Protein AF-A0A948QZQ7-F1 (afdb_monomer_lite)

Secondary structure (DSSP, 8-state):
-EEEEEEEETTEEEEEEEEEETTEEEEEE--------SSSPPPP--SSPPPPP-SS-----TT-------TT------TT---TTT--SSTTS-EEES-SS-SSSEEE-S--S------TTS----EEEEESSSSS-TTT--EEEEE-TTSSSTT-EEEE--SSTT--EEE-SSTTSPPSEEE-SS-EEES-SS--SSSEEE-SSPPP-SS-SS-TTS-S-PPPTT--------------

pLDDT: mean 73.42, std 18.38, range [36.09, 97.25]

Structure (mmCIF, N/CA/C/O backbone):
data_AF-A0A948QZQ7-F1
#
_entry.id   AF-A0A948QZQ7-F1
#
loop_
_atom_site.group_PDB
_atom_site.id
_atom_site.type_symbol
_atom_site.label_atom_id
_atom_site.label_alt_id
_atom_site.label_comp_id
_atom_site.label_asym_id
_atom_site.label_entity_id
_atom_site.label_seq_id
_atom_site.pdbx_PDB_ins_code
_atom_site.Cartn_x
_atom_site.Cartn_y
_atom_site.Cartn_z
_atom_site.occupancy
_atom_site.B_iso_or_equiv
_atom_site.auth_seq_id
_atom_site.auth_comp_id
_atom_site.auth_asym_id
_atom_site.auth_atom_id
_atom_site.pdbx_PDB_model_num
ATOM 1 N N . MET A 1 1 ? -49.403 -3.117 62.826 1.00 71.19 1 MET A N 1
ATOM 2 C CA . MET A 1 1 ? -48.005 -2.924 63.270 1.00 71.19 1 MET A CA 1
ATOM 3 C C . MET A 1 1 ? -48.022 -1.786 64.264 1.00 71.19 1 MET A C 1
ATOM 5 O O . MET A 1 1 ? -48.603 -0.763 63.935 1.00 71.19 1 MET A O 1
ATOM 9 N N . ASN A 1 2 ? -47.449 -1.971 65.451 1.00 79.31 2 ASN A N 1
ATOM 10 C CA . ASN A 1 2 ? -47.409 -0.937 66.486 1.00 79.31 2 ASN A CA 1
ATOM 11 C C . ASN A 1 2 ? -45.969 -0.459 66.662 1.00 79.31 2 ASN A C 1
ATOM 13 O O . ASN A 1 2 ? -45.055 -1.285 66.690 1.00 79.31 2 ASN A O 1
ATOM 17 N N . LEU A 1 3 ? -45.769 0.854 66.777 1.00 77.62 3 LEU A N 1
ATOM 18 C CA . LEU A 1 3 ? -44.489 1.422 67.192 1.00 77.62 3 LEU A CA 1
ATOM 19 C C . LEU A 1 3 ? -44.282 1.098 68.664 1.00 77.62 3 LEU A C 1
ATOM 21 O O . LEU A 1 3 ? -45.074 1.511 69.504 1.00 77.62 3 LEU A O 1
ATOM 25 N N . ILE A 1 4 ? -43.242 0.323 68.951 1.00 81.94 4 ILE A N 1
ATOM 26 C CA . ILE A 1 4 ? -42.942 -0.132 70.315 1.00 81.94 4 ILE A CA 1
ATOM 27 C C . ILE A 1 4 ? -41.688 0.522 70.891 1.00 81.94 4 ILE A C 1
ATOM 29 O O . ILE A 1 4 ? -41.382 0.345 72.064 1.00 81.94 4 ILE A O 1
ATOM 33 N N . GLY A 1 5 ? -40.963 1.278 70.073 1.00 79.06 5 GLY A N 1
ATOM 34 C CA . GLY A 1 5 ? -39.780 2.011 70.485 1.00 79.06 5 GLY A CA 1
ATOM 35 C C . GLY A 1 5 ? -38.968 2.456 69.282 1.00 79.06 5 GLY A C 1
ATOM 36 O O . GLY A 1 5 ? -39.364 2.264 68.130 1.00 79.06 5 GLY A O 1
ATOM 37 N N . SER A 1 6 ? -37.808 3.032 69.553 1.00 75.88 6 SER A N 1
ATOM 38 C CA . SER A 1 6 ? -36.802 3.326 68.546 1.00 75.88 6 SER A CA 1
ATOM 39 C C . SER A 1 6 ? -35.448 2.825 69.029 1.00 75.88 6 SER A C 1
ATOM 41 O O . SER A 1 6 ? -35.174 2.774 70.228 1.00 75.88 6 SER A O 1
ATOM 43 N N . ILE A 1 7 ? -34.598 2.424 68.090 1.00 70.00 7 ILE A N 1
ATOM 44 C CA . ILE A 1 7 ? -33.176 2.235 68.360 1.00 70.00 7 ILE A CA 1
ATOM 45 C C . ILE A 1 7 ? -32.419 3.399 67.749 1.00 70.00 7 ILE A C 1
ATOM 47 O O . ILE A 1 7 ? -32.615 3.757 66.584 1.00 70.00 7 ILE A O 1
ATOM 51 N N . LYS A 1 8 ? -31.557 4.016 68.551 1.00 66.50 8 LYS A N 1
ATOM 52 C CA . LYS A 1 8 ? -30.706 5.101 68.087 1.00 66.50 8 LYS A CA 1
ATOM 53 C C . LYS A 1 8 ? -29.456 4.501 67.456 1.00 66.50 8 LYS A C 1
ATOM 55 O O . LYS A 1 8 ? -28.650 3.885 68.146 1.00 66.50 8 LYS A O 1
ATOM 60 N N . ILE A 1 9 ? -29.307 4.671 66.146 1.00 63.59 9 ILE A N 1
ATOM 61 C CA . ILE A 1 9 ? -28.099 4.287 65.411 1.00 63.59 9 ILE A CA 1
ATOM 62 C C . ILE A 1 9 ? -27.489 5.574 64.856 1.00 63.59 9 ILE A C 1
ATOM 64 O O . ILE A 1 9 ? -28.081 6.263 64.020 1.00 63.59 9 ILE A O 1
ATOM 68 N N . TYR A 1 10 ? -26.313 5.937 65.372 1.00 67.19 10 TYR A N 1
ATOM 69 C CA . TYR A 1 10 ? -25.705 7.259 65.188 1.00 67.19 10 TYR A CA 1
ATOM 70 C C . TYR A 1 10 ? -26.669 8.397 65.580 1.00 67.19 10 TYR A C 1
ATOM 72 O O . TYR A 1 10 ? -27.169 8.446 66.702 1.00 67.19 10 TYR A O 1
ATOM 80 N N . LYS A 1 11 ? -26.928 9.340 64.666 1.00 63.22 11 LYS A N 1
ATOM 81 C CA . LYS A 1 11 ? -27.787 10.513 64.891 1.00 63.22 11 LYS A CA 1
ATOM 82 C C . LYS A 1 11 ? -29.253 10.276 64.513 1.00 63.22 11 LYS A C 1
ATOM 84 O O . LYS A 1 11 ? -30.019 11.235 64.499 1.00 63.22 11 LYS A O 1
ATOM 89 N N . ARG A 1 12 ? -29.651 9.047 64.162 1.00 58.56 12 ARG A N 1
ATOM 90 C CA . ARG A 1 12 ? -31.025 8.744 63.739 1.00 58.56 12 ARG A CA 1
ATOM 91 C C . ARG A 1 12 ? -31.697 7.765 64.681 1.00 58.56 12 ARG A C 1
ATOM 93 O O . ARG A 1 12 ? -31.103 6.774 65.097 1.00 58.56 12 ARG A O 1
ATOM 100 N N . GLU A 1 13 ? -32.958 8.048 64.967 1.00 73.75 13 GLU A N 1
ATOM 101 C CA . GLU A 1 13 ? -33.855 7.113 65.624 1.00 73.75 13 GLU A CA 1
ATOM 102 C C . GLU A 1 13 ? -34.551 6.273 64.562 1.00 73.75 13 GLU A C 1
ATOM 104 O O . GLU A 1 13 ? -35.237 6.797 63.683 1.00 73.75 13 GLU A O 1
ATOM 109 N N . ILE A 1 14 ? -34.323 4.965 64.616 1.00 76.12 14 ILE A N 1
ATOM 110 C CA . ILE A 1 14 ? -34.962 4.005 63.726 1.00 76.12 14 ILE A CA 1
ATOM 111 C C . ILE A 1 14 ? -36.164 3.434 64.474 1.00 76.12 14 ILE A C 1
ATOM 113 O O . ILE A 1 14 ? -35.967 2.793 65.511 1.00 76.12 14 ILE A O 1
ATOM 117 N N . PRO A 1 15 ? -37.397 3.652 63.985 1.00 73.81 15 PRO A N 1
ATOM 118 C CA . PRO A 1 15 ? -38.582 3.108 64.620 1.00 73.81 15 PRO A CA 1
ATOM 119 C C . PRO A 1 15 ? -38.565 1.581 64.546 1.00 73.81 15 PRO A C 1
ATOM 121 O O . PRO A 1 15 ? -38.338 0.987 63.487 1.00 73.81 15 PRO A O 1
ATOM 124 N N . ILE A 1 16 ? -38.828 0.958 65.689 1.00 76.50 16 ILE A N 1
ATOM 125 C CA . ILE A 1 16 ? -39.021 -0.478 65.827 1.00 76.50 16 ILE A CA 1
ATOM 126 C C . ILE A 1 16 ? -40.520 -0.730 65.850 1.00 76.50 16 ILE A C 1
ATOM 128 O O . ILE A 1 16 ? -41.239 -0.310 66.763 1.00 76.50 16 ILE A O 1
ATOM 132 N N . LEU A 1 17 ? -40.989 -1.439 64.833 1.00 79.00 17 LEU A N 1
ATOM 133 C CA . LEU A 1 17 ? -42.377 -1.843 64.720 1.00 79.00 17 LEU A CA 1
ATOM 134 C C . LEU A 1 17 ? -42.497 -3.305 65.143 1.00 79.00 17 LEU A C 1
ATOM 136 O O . LEU A 1 17 ? -41.768 -4.164 64.651 1.00 79.00 17 LEU A O 1
ATOM 140 N N . LEU A 1 18 ? -43.443 -3.588 66.033 1.00 76.25 18 LEU A N 1
ATOM 141 C CA . LEU A 1 18 ? -43.820 -4.947 66.400 1.00 76.25 18 LEU A CA 1
ATOM 142 C C . LEU A 1 18 ? -45.113 -5.318 65.690 1.00 76.25 18 LEU A C 1
ATOM 144 O O . LEU A 1 18 ? -46.080 -4.545 65.642 1.00 76.25 18 LEU A O 1
ATOM 148 N N . TYR A 1 19 ? -45.159 -6.530 65.163 1.00 82.62 19 TYR A N 1
ATOM 149 C CA . TYR A 1 19 ? -46.397 -7.106 64.671 1.00 82.62 19 TYR A CA 1
ATOM 150 C C . TYR A 1 19 ? -46.462 -8.599 64.956 1.00 82.62 19 TYR A C 1
ATOM 152 O O . TYR A 1 19 ? -45.456 -9.301 64.925 1.00 82.62 19 TYR A O 1
ATOM 160 N N . LYS A 1 20 ? -47.671 -9.067 65.261 1.00 78.00 20 LYS A N 1
ATOM 161 C CA . LYS A 1 20 ? -47.960 -10.457 65.592 1.00 78.00 20 LYS A CA 1
ATOM 162 C C . LYS A 1 20 ? -48.523 -11.167 64.369 1.00 78.00 20 LYS A C 1
ATOM 164 O O . LYS A 1 20 ? -49.524 -10.719 63.814 1.00 78.00 20 LYS A O 1
ATOM 169 N N . ARG A 1 21 ? -47.928 -12.301 63.999 1.00 75.25 21 ARG A N 1
ATOM 170 C CA . ARG A 1 21 ? -48.445 -13.191 62.955 1.00 75.25 21 ARG A CA 1
ATOM 171 C C . ARG A 1 21 ? -48.557 -14.604 63.518 1.00 75.25 21 ARG A C 1
ATOM 173 O O . ARG A 1 21 ? -47.554 -15.258 63.783 1.00 75.25 21 ARG A O 1
ATOM 180 N N . GLY A 1 22 ? -49.789 -15.0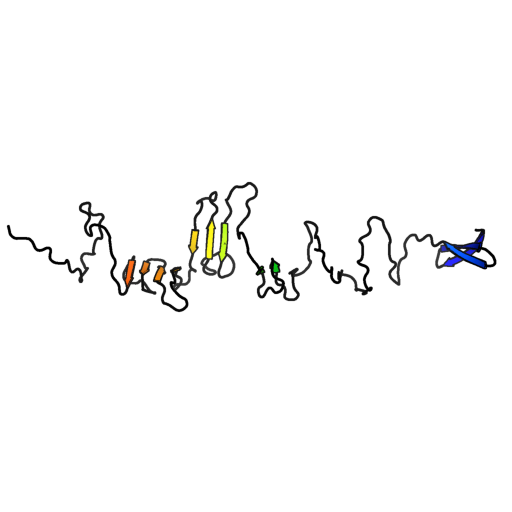69 63.717 1.00 78.31 22 GLY A N 1
ATOM 181 C CA . GLY A 1 22 ? -50.042 -16.324 64.428 1.00 78.31 22 GLY A CA 1
ATOM 182 C C . GLY A 1 22 ? -49.580 -16.240 65.887 1.00 78.31 22 GLY A C 1
ATOM 183 O O . GLY A 1 22 ? -49.894 -15.276 66.586 1.00 78.31 22 GLY A O 1
ATOM 184 N N . THR A 1 23 ? -48.829 -17.238 66.347 1.00 81.19 23 THR A N 1
ATOM 185 C CA . THR A 1 23 ? -48.242 -17.294 67.698 1.00 81.19 23 THR A CA 1
ATOM 186 C C . THR A 1 23 ? -46.908 -16.554 67.834 1.00 81.19 23 THR A C 1
ATOM 188 O O . THR A 1 23 ? -46.414 -16.421 68.951 1.00 81.19 23 THR A O 1
ATOM 191 N N . TRP A 1 24 ? -46.348 -16.021 66.743 1.00 61.75 24 TRP A N 1
ATOM 192 C CA . TRP A 1 24 ? -45.040 -15.361 66.735 1.00 61.75 24 TRP A CA 1
ATOM 193 C C . TRP A 1 24 ? -45.149 -13.834 66.691 1.00 61.75 24 TRP A C 1
ATOM 195 O O . TRP A 1 24 ? -46.042 -13.265 66.052 1.00 61.75 24 TRP A O 1
ATOM 205 N N . TYR A 1 25 ? -44.199 -13.169 67.349 1.00 75.06 25 TYR A N 1
ATOM 206 C CA . TYR A 1 25 ? -43.982 -11.727 67.256 1.00 75.06 25 TYR A CA 1
ATOM 207 C C . TYR A 1 25 ? -42.782 -11.442 66.355 1.00 75.06 25 TYR A C 1
ATOM 209 O O . TYR A 1 25 ? -41.728 -12.056 66.505 1.00 75.06 25 TYR A O 1
ATOM 217 N N . HIS A 1 26 ? -42.935 -10.494 65.434 1.00 70.50 26 HIS A N 1
ATOM 218 C CA . HIS A 1 26 ? -41.887 -10.061 64.516 1.00 70.50 26 HIS A CA 1
ATOM 219 C C . HIS A 1 26 ? -41.510 -8.605 64.785 1.00 70.50 26 HIS A C 1
ATOM 221 O O . HIS A 1 26 ? -42.379 -7.731 64.841 1.00 70.50 26 HIS A O 1
ATOM 227 N N . LEU A 1 27 ? -40.207 -8.359 64.910 1.00 65.62 27 LEU A N 1
ATOM 228 C CA . LEU A 1 27 ? -39.599 -7.033 64.980 1.00 65.62 27 LEU A CA 1
ATOM 229 C C . LEU A 1 27 ? -39.219 -6.584 63.566 1.00 65.62 27 LEU A C 1
ATOM 231 O O . LEU A 1 27 ? -38.511 -7.297 62.858 1.00 65.62 27 LEU A O 1
ATOM 235 N N . ILE A 1 28 ? -39.685 -5.408 63.155 1.00 67.62 28 ILE A N 1
ATOM 236 C CA . ILE A 1 28 ? -39.366 -4.803 61.860 1.00 67.62 28 ILE A CA 1
ATOM 237 C C . ILE A 1 28 ? -38.664 -3.469 62.110 1.00 67.62 28 ILE A C 1
ATOM 239 O O . ILE A 1 28 ? -39.209 -2.582 62.770 1.00 67.62 28 ILE A O 1
ATOM 243 N N . PHE A 1 29 ? -37.466 -3.326 61.546 1.00 65.44 29 PHE A N 1
ATOM 244 C CA . PHE A 1 29 ? -36.714 -2.074 61.520 1.00 65.44 29 PHE A CA 1
ATOM 245 C C . PHE A 1 29 ? -36.994 -1.363 60.198 1.00 65.44 29 PHE A C 1
ATOM 247 O O . PHE A 1 29 ? -36.679 -1.889 59.130 1.00 65.44 29 PHE A O 1
ATOM 254 N N . VAL A 1 30 ? -37.581 -0.166 60.248 1.00 61.03 30 VAL A N 1
ATOM 255 C CA . VAL A 1 30 ? -37.814 0.624 59.031 1.00 61.03 30 VAL A CA 1
ATOM 256 C C . VAL A 1 30 ? -36.595 1.497 58.772 1.00 61.03 30 VAL A C 1
ATOM 258 O O . VAL A 1 30 ? -36.450 2.592 59.314 1.00 61.03 30 VAL A O 1
ATOM 261 N N . LEU A 1 31 ? -35.693 0.997 57.934 1.00 57.78 31 LEU A N 1
ATOM 262 C CA . LEU A 1 31 ? -34.536 1.751 57.470 1.00 57.78 31 LEU A CA 1
ATOM 263 C C . LEU A 1 31 ? -34.974 2.749 56.389 1.00 57.78 31 LEU A C 1
ATOM 265 O O . LEU A 1 31 ? -34.918 2.455 55.199 1.00 57.78 31 LEU A O 1
ATOM 269 N N . VAL A 1 32 ? -35.383 3.958 56.786 1.00 52.03 32 VAL A N 1
ATOM 270 C CA . VAL A 1 32 ? -35.477 5.083 55.839 1.00 52.03 32 VAL A CA 1
ATOM 271 C C . VAL A 1 32 ? -34.064 5.626 55.616 1.00 52.03 32 VAL A C 1
ATOM 273 O O . VAL A 1 32 ? -33.599 6.540 56.306 1.00 52.03 32 VAL A O 1
ATOM 276 N N . GLN A 1 33 ? -33.324 5.025 54.684 1.00 50.69 33 GLN A N 1
ATOM 277 C CA . GLN A 1 33 ? -31.993 5.514 54.340 1.00 50.69 33 GLN A CA 1
ATOM 278 C C . GLN A 1 33 ? -32.098 6.770 53.468 1.00 50.69 33 GLN A C 1
ATOM 280 O O . GLN A 1 33 ? -32.536 6.727 52.323 1.00 50.69 33 GLN A O 1
ATOM 285 N N . LYS A 1 34 ? -31.619 7.898 54.001 1.00 43.06 34 LYS A N 1
ATOM 286 C CA . LYS A 1 34 ? -31.157 9.033 53.193 1.00 43.06 34 LYS A CA 1
ATOM 287 C C . LYS A 1 34 ? -29.653 9.136 53.433 1.00 43.06 34 LYS A C 1
ATOM 289 O O . LYS A 1 34 ? -29.287 9.604 54.507 1.00 43.06 34 LYS A O 1
ATOM 294 N N . LYS A 1 35 ? -28.872 8.657 52.453 1.00 38.75 35 LYS A N 1
ATOM 295 C CA . LYS A 1 35 ? -27.403 8.716 52.273 1.00 38.75 35 LYS A CA 1
ATOM 296 C C . LYS A 1 35 ? -26.548 8.210 53.458 1.00 38.75 35 LYS A C 1
ATOM 298 O O . LYS A 1 35 ? -26.561 8.804 54.529 1.00 38.75 35 LYS A O 1
ATOM 303 N N . TYR A 1 36 ? -25.770 7.145 53.239 1.00 39.69 36 TYR A N 1
ATOM 304 C CA . TYR A 1 36 ? -24.694 6.706 54.140 1.00 39.69 36 TYR A CA 1
ATOM 305 C C . TYR A 1 36 ? -23.321 7.073 53.551 1.00 39.69 36 TYR A C 1
ATOM 307 O O . TYR A 1 36 ? -23.025 6.742 52.408 1.00 39.69 36 TYR A O 1
ATOM 315 N N . GLU A 1 37 ? -22.501 7.718 54.374 1.00 43.56 37 GLU A N 1
ATOM 316 C CA . GLU A 1 37 ? -21.039 7.861 54.311 1.00 43.56 37 GLU A CA 1
ATOM 317 C C . GLU A 1 37 ? -20.551 7.264 55.654 1.00 43.56 37 GLU A C 1
ATOM 319 O O . GLU A 1 37 ? -21.193 7.521 56.672 1.00 43.56 37 GLU A O 1
ATOM 324 N N . THR A 1 38 ? -19.528 6.424 55.815 1.00 46.22 38 THR A N 1
ATOM 325 C CA . THR A 1 38 ? -18.583 5.721 54.930 1.00 46.22 38 THR A CA 1
ATOM 326 C C . THR A 1 38 ? -17.997 4.587 55.791 1.00 46.22 38 THR A C 1
ATOM 328 O O . THR A 1 38 ? -17.780 4.790 56.985 1.00 46.22 38 THR A O 1
ATOM 331 N N . GLY A 1 39 ? -17.724 3.407 55.225 1.00 44.03 39 GLY A N 1
ATOM 332 C CA . GLY A 1 39 ? -16.939 2.374 55.927 1.00 44.03 39 GLY A CA 1
ATOM 333 C C . GLY A 1 39 ? -17.031 0.952 55.364 1.00 44.03 39 GLY A C 1
ATOM 334 O O . GLY A 1 39 ? -16.088 0.179 55.493 1.00 44.03 39 GLY A O 1
ATOM 335 N N . SER A 1 40 ? -18.124 0.593 54.689 1.00 43.59 40 SER A N 1
ATOM 336 C CA . SER A 1 40 ? -18.258 -0.646 53.900 1.00 43.59 40 SER A CA 1
ATOM 337 C C . SER A 1 40 ? -19.346 -0.405 52.848 1.00 43.59 40 SER A C 1
ATOM 339 O O . SER A 1 40 ? -20.395 0.143 53.179 1.00 43.59 40 SER A O 1
ATOM 341 N N . THR A 1 41 ? -19.075 -0.688 51.574 1.00 37.75 41 THR A N 1
ATOM 342 C CA . THR A 1 41 ? -19.804 -0.118 50.425 1.00 37.75 41 THR A CA 1
ATOM 343 C C . THR A 1 41 ? -21.287 -0.553 50.338 1.00 37.75 41 THR A C 1
ATOM 345 O O . THR A 1 41 ? -21.572 -1.743 50.217 1.00 37.75 41 THR A O 1
ATOM 348 N N . PRO A 1 42 ? -22.257 0.386 50.369 1.00 41.09 42 PRO A N 1
ATOM 349 C CA . PRO A 1 42 ? -23.686 0.105 50.188 1.00 41.09 42 PRO A CA 1
ATOM 350 C C . PRO A 1 42 ? -24.063 -0.055 48.699 1.00 41.09 42 PRO A C 1
ATOM 352 O O . PRO A 1 42 ? -23.622 0.729 47.861 1.00 41.09 42 PRO A O 1
ATOM 355 N N . ASN A 1 43 ? -24.909 -1.040 48.363 1.00 39.06 43 ASN A N 1
ATOM 356 C CA . ASN A 1 43 ? -25.456 -1.221 47.007 1.00 39.06 43 ASN A CA 1
ATOM 357 C C . ASN A 1 43 ? -26.758 -0.423 46.815 1.00 39.06 43 ASN A C 1
ATOM 359 O O . ASN A 1 43 ? -27.673 -0.502 47.634 1.00 39.06 43 ASN A O 1
ATOM 363 N N . PHE A 1 44 ? -26.837 0.319 45.708 1.00 40.44 44 PHE A N 1
ATOM 364 C CA . PHE A 1 44 ? -27.939 1.207 45.331 1.00 40.44 44 PHE A CA 1
ATOM 365 C C . PHE A 1 44 ? -28.843 0.554 44.273 1.00 40.44 44 PHE A C 1
ATOM 367 O O . PHE A 1 44 ? -28.341 0.050 43.273 1.00 40.44 44 PHE A O 1
ATOM 374 N N . TYR A 1 45 ? -30.167 0.621 44.453 1.00 36.09 45 TYR A N 1
ATOM 375 C CA . TYR A 1 45 ? -31.154 0.378 43.393 1.00 36.09 45 TYR A CA 1
ATOM 376 C C . TYR A 1 45 ? -31.791 1.721 43.011 1.00 36.09 45 TYR A C 1
ATOM 378 O O . TYR A 1 45 ? -32.374 2.404 43.851 1.00 36.09 45 TYR A O 1
ATOM 386 N N . ASN A 1 46 ? -31.633 2.119 41.754 1.00 40.06 46 ASN A N 1
ATOM 387 C CA . ASN A 1 46 ? -32.108 3.371 41.162 1.00 40.06 46 ASN A CA 1
ATOM 388 C C . ASN A 1 46 ? -32.651 2.995 39.785 1.00 40.06 46 ASN A C 1
ATOM 390 O O . ASN A 1 46 ? -31.879 2.389 39.075 1.00 40.06 46 ASN A O 1
ATOM 394 N N . PRO A 1 47 ? -33.881 3.318 39.358 1.00 40.88 47 PRO A N 1
ATOM 395 C CA . PRO A 1 47 ? -34.399 2.923 38.039 1.00 40.88 47 PRO A CA 1
ATOM 396 C C . PRO A 1 47 ? -33.586 3.437 36.827 1.00 40.88 47 PRO A C 1
ATOM 398 O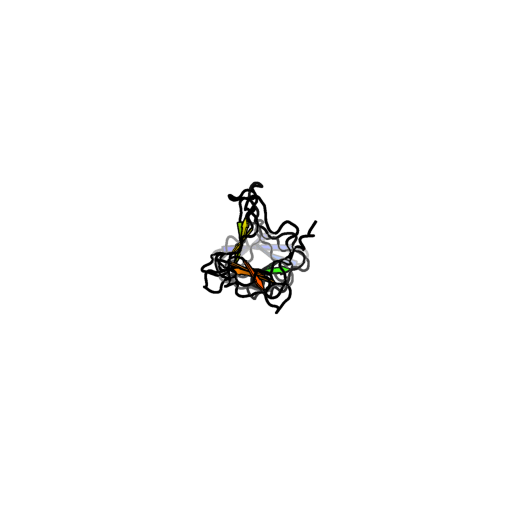 O . PRO A 1 47 ? -33.796 2.951 35.724 1.00 40.88 47 PRO A O 1
ATOM 401 N N . ASN A 1 48 ? -32.593 4.315 37.024 1.00 44.47 48 ASN A N 1
ATOM 402 C CA . ASN A 1 48 ? -31.462 4.516 36.101 1.00 44.47 48 ASN A CA 1
ATOM 403 C C . ASN A 1 48 ? -30.330 3.479 36.323 1.00 44.47 48 ASN A C 1
ATOM 405 O O . ASN A 1 48 ? -29.146 3.823 36.307 1.00 44.47 48 ASN A O 1
ATOM 409 N N . LEU A 1 49 ? -30.678 2.225 36.635 1.00 43.38 49 LEU A N 1
ATOM 410 C CA . LEU A 1 49 ? -29.734 1.242 37.171 1.00 43.38 49 LEU A CA 1
ATOM 411 C C . LEU A 1 49 ? -28.880 0.671 36.051 1.00 43.38 49 LEU A C 1
ATOM 413 O O . LEU A 1 49 ? -29.395 0.022 35.144 1.00 43.38 49 LEU A O 1
ATOM 417 N N . GLN A 1 50 ? -27.564 0.803 36.173 1.00 41.03 50 GLN A N 1
ATOM 418 C CA . GLN A 1 50 ? -26.632 -0.042 35.437 1.00 41.03 50 GLN A CA 1
ATOM 419 C C . GLN A 1 50 ? -26.696 -1.466 36.008 1.00 41.03 50 GLN A C 1
ATOM 421 O O . GLN A 1 50 ? -26.457 -1.682 37.198 1.00 41.03 50 GLN A O 1
ATOM 426 N N . ILE A 1 51 ? -27.050 -2.439 35.167 1.00 48.97 51 ILE A N 1
ATOM 427 C CA . ILE A 1 51 ? -27.184 -3.843 35.565 1.00 48.97 51 ILE A CA 1
ATOM 428 C C . ILE A 1 51 ? -25.822 -4.544 35.546 1.00 48.97 51 ILE A C 1
ATOM 430 O O . ILE A 1 51 ? -25.118 -4.567 34.538 1.00 48.97 51 ILE A O 1
ATOM 434 N N . ARG A 1 52 ? -25.514 -5.179 36.682 1.00 39.16 52 ARG A N 1
ATOM 435 C CA . ARG A 1 52 ? -24.524 -6.249 36.853 1.00 39.16 52 ARG A CA 1
ATOM 436 C C . ARG A 1 52 ? -25.080 -7.580 36.348 1.00 39.16 52 ARG A C 1
ATOM 438 O O . ARG A 1 52 ? -26.197 -7.954 36.695 1.00 39.16 52 ARG A O 1
ATOM 445 N N . VAL A 1 53 ? -24.245 -8.328 35.633 1.00 49.81 53 VAL A N 1
ATOM 446 C CA . VAL A 1 53 ? -24.464 -9.738 35.282 1.00 49.81 53 VAL A CA 1
ATOM 447 C C . VAL A 1 53 ? -24.377 -10.598 36.551 1.00 49.81 53 VAL A C 1
ATOM 449 O O . VAL A 1 53 ? -23.397 -10.513 37.292 1.00 49.81 53 VAL A O 1
ATOM 452 N N . GLN A 1 54 ? -25.403 -11.413 36.816 1.00 38.53 54 GLN A N 1
ATOM 453 C CA . GLN A 1 54 ? -25.406 -12.412 37.887 1.00 38.53 54 GLN A CA 1
ATOM 454 C C . GLN A 1 54 ? -25.087 -13.802 37.326 1.00 38.53 54 GLN A C 1
ATOM 456 O O . GLN A 1 54 ? -25.892 -14.411 36.629 1.00 38.53 54 GLN A O 1
ATOM 461 N N . GLY A 1 55 ? -23.902 -14.281 37.698 1.00 40.19 55 GLY A N 1
ATOM 462 C CA . GLY A 1 55 ? -23.391 -15.640 37.555 1.00 40.19 55 GLY A CA 1
ATOM 463 C C . GLY A 1 55 ? -22.053 -15.701 38.292 1.00 40.19 55 GLY A C 1
ATOM 464 O O . GLY A 1 55 ? -21.021 -15.399 37.708 1.00 40.19 55 GLY A O 1
ATOM 465 N N . THR A 1 56 ? -22.102 -15.996 39.599 1.00 37.84 56 THR A N 1
ATOM 466 C CA . THR A 1 56 ? -20.999 -15.959 40.595 1.00 37.84 56 THR A CA 1
ATOM 467 C C . THR A 1 56 ? -20.265 -14.613 40.749 1.00 37.84 56 THR A C 1
ATOM 469 O O . THR A 1 56 ? -19.473 -14.187 39.917 1.00 37.84 56 THR A O 1
ATOM 472 N N . ASN A 1 57 ? -20.528 -13.938 41.875 1.00 39.97 57 ASN A N 1
ATOM 473 C CA . ASN A 1 57 ? -19.914 -12.663 42.257 1.00 39.97 57 ASN A CA 1
ATOM 474 C C . ASN A 1 57 ? -18.383 -12.767 42.340 1.00 39.97 57 ASN A C 1
ATOM 476 O O . ASN A 1 57 ? -17.867 -13.491 43.188 1.00 39.97 57 ASN A O 1
ATOM 480 N N . THR A 1 58 ? -17.675 -11.951 41.560 1.00 43.91 58 THR A N 1
ATOM 481 C CA . THR A 1 58 ? -16.268 -11.621 41.821 1.00 43.91 58 THR A CA 1
ATOM 482 C C . THR A 1 58 ? -16.197 -10.139 42.182 1.00 43.91 58 THR A C 1
ATOM 484 O O . THR A 1 58 ? -16.676 -9.288 41.433 1.00 43.91 58 THR A O 1
ATOM 487 N N . TYR A 1 59 ? -15.674 -9.825 43.368 1.00 41.22 59 TYR A N 1
ATOM 488 C CA . TYR A 1 59 ? -15.389 -8.451 43.784 1.00 41.22 59 TYR A CA 1
ATOM 489 C C . TYR A 1 59 ? -14.259 -7.888 42.923 1.00 41.22 59 TYR A C 1
ATOM 491 O O . TYR A 1 59 ? -13.232 -8.545 42.772 1.00 41.22 59 TYR A O 1
ATOM 499 N N . LEU A 1 60 ? -14.422 -6.669 42.409 1.00 42.19 60 LEU A N 1
ATOM 500 C CA . LEU A 1 60 ? -13.348 -5.954 41.725 1.00 42.19 60 LEU A CA 1
ATOM 501 C C . LEU A 1 60 ? -13.103 -4.615 42.427 1.00 42.19 60 LEU A C 1
ATOM 503 O O . LEU A 1 60 ? -14.079 -3.932 42.764 1.00 42.19 60 LEU A O 1
ATOM 507 N N . PRO A 1 61 ? -11.835 -4.254 42.686 1.00 41.03 61 PRO A N 1
ATOM 508 C CA . PRO A 1 61 ? -11.464 -2.921 43.146 1.00 41.03 61 PRO A CA 1
ATOM 509 C C . PRO A 1 61 ? -11.863 -1.858 42.109 1.00 41.03 61 PRO A C 1
ATOM 511 O O . PRO A 1 61 ? -12.171 -2.181 40.960 1.00 41.03 61 PRO A O 1
ATOM 514 N N . ALA A 1 62 ? -11.916 -0.598 42.552 1.00 44.16 62 ALA A N 1
ATOM 515 C CA . ALA A 1 62 ? -12.315 0.540 41.728 1.00 44.16 62 ALA A CA 1
ATOM 516 C C . ALA A 1 62 ? -11.588 0.525 40.369 1.00 44.16 62 ALA A C 1
ATOM 518 O O . ALA A 1 62 ? -10.388 0.270 40.317 1.00 44.16 62 ALA A O 1
ATOM 519 N N . ASP A 1 63 ? -12.354 0.780 39.306 1.00 52.31 63 ASP A N 1
ATOM 520 C CA . ASP A 1 63 ? -11.923 1.016 37.916 1.00 52.31 63 ASP A CA 1
ATOM 521 C C . ASP A 1 63 ? -11.904 -0.170 36.937 1.00 52.31 63 ASP A C 1
ATOM 523 O O . ASP A 1 63 ? -11.605 0.027 35.761 1.00 52.31 63 ASP A O 1
ATOM 527 N N . VAL A 1 64 ? -12.333 -1.376 37.332 1.00 45.34 64 VAL A N 1
ATOM 528 C CA . VAL A 1 64 ? -12.508 -2.490 36.377 1.00 45.34 64 VAL A CA 1
ATOM 529 C C . VAL A 1 64 ? -13.932 -3.038 36.429 1.00 45.34 64 VAL A C 1
ATOM 531 O O . VAL A 1 64 ? -14.356 -3.636 37.416 1.00 45.34 64 VAL A O 1
ATOM 534 N N . ILE A 1 65 ? -14.684 -2.874 35.337 1.00 59.25 65 ILE A N 1
ATOM 535 C CA . ILE A 1 65 ? -15.896 -3.660 35.079 1.00 59.25 65 ILE A CA 1
ATOM 536 C C . ILE A 1 65 ? -15.447 -4.929 34.344 1.00 59.25 65 ILE A C 1
ATOM 538 O O . ILE A 1 65 ? -15.387 -4.951 33.117 1.00 59.25 65 ILE A O 1
ATOM 542 N N . THR A 1 66 ? -15.109 -5.998 35.074 1.00 48.34 66 THR A N 1
ATOM 543 C CA . THR A 1 66 ? -14.895 -7.309 34.441 1.00 48.34 66 THR A CA 1
ATOM 544 C C . THR A 1 66 ? -16.259 -7.902 34.146 1.00 48.34 66 THR A C 1
ATOM 546 O O . THR A 1 66 ? -16.937 -8.414 35.039 1.00 48.34 66 THR A O 1
ATOM 549 N N . VAL A 1 67 ? -16.681 -7.828 32.888 1.00 57.47 67 VAL A N 1
ATOM 550 C CA . VAL A 1 67 ? -17.841 -8.590 32.440 1.00 57.47 67 VAL A CA 1
ATOM 551 C C . VAL A 1 67 ? -17.361 -9.987 32.074 1.00 57.47 67 VAL A C 1
ATOM 553 O O . VAL A 1 67 ? -16.864 -10.226 30.976 1.00 57.47 67 VAL A O 1
ATOM 556 N N . ALA A 1 68 ? -17.426 -10.898 33.043 1.00 48.12 68 ALA A N 1
ATOM 557 C CA . ALA A 1 68 ? -17.093 -12.295 32.824 1.00 48.12 68 ALA A CA 1
ATOM 558 C C . ALA A 1 68 ? -18.067 -12.889 31.794 1.00 48.12 68 ALA A C 1
ATOM 560 O O . ALA A 1 68 ? -19.247 -13.060 32.081 1.00 48.12 68 ALA A O 1
ATOM 561 N N . THR A 1 69 ? -17.547 -13.171 30.595 1.00 48.03 69 THR A N 1
ATOM 562 C CA . THR A 1 69 ? -18.096 -14.096 29.588 1.00 48.03 69 THR A CA 1
ATOM 563 C C . THR A 1 69 ? -19.593 -13.965 29.301 1.00 48.03 69 THR A C 1
ATOM 565 O O . THR A 1 69 ? -20.424 -14.600 29.949 1.00 48.03 69 THR A O 1
ATOM 568 N N . PHE A 1 70 ? -19.944 -13.260 28.226 1.00 48.69 70 PHE A N 1
ATOM 569 C CA . PHE A 1 70 ? -21.230 -13.494 27.575 1.00 48.69 70 PHE A CA 1
ATOM 570 C C . PHE A 1 70 ? -21.105 -14.754 26.723 1.00 48.69 70 PHE A C 1
ATOM 572 O O . PHE A 1 70 ? -20.602 -14.718 25.600 1.00 48.69 70 PHE A O 1
ATOM 579 N N . ALA A 1 71 ? -21.522 -15.895 27.264 1.00 44.47 71 ALA A N 1
ATOM 580 C CA . ALA A 1 71 ? -21.756 -17.066 26.437 1.00 44.47 71 ALA A CA 1
ATOM 581 C C . ALA A 1 71 ? -22.897 -16.733 25.457 1.00 44.47 71 ALA A C 1
ATOM 583 O O . ALA A 1 71 ? -24.064 -16.725 25.834 1.00 44.47 71 ALA A O 1
ATOM 584 N N . GLY A 1 72 ? -22.548 -16.412 24.209 1.00 48.28 72 GLY A N 1
ATOM 585 C CA . GLY A 1 72 ? -23.503 -16.330 23.102 1.00 48.28 72 GLY A CA 1
ATOM 586 C C . GLY A 1 72 ? -24.187 -14.981 22.842 1.00 48.28 72 GLY A C 1
ATOM 587 O O . GLY A 1 72 ? -25.137 -14.964 22.065 1.00 48.28 72 GLY A O 1
ATOM 588 N N . SER A 1 73 ? -23.732 -13.857 23.406 1.00 50.94 73 SER A N 1
ATOM 589 C CA . SER A 1 73 ? -24.255 -12.529 23.032 1.00 50.94 73 SER A CA 1
ATOM 590 C C . SER A 1 73 ? -23.162 -11.473 22.862 1.00 50.94 73 SER A C 1
ATOM 592 O O . SER A 1 73 ? -22.239 -11.350 23.665 1.00 50.94 73 SER A O 1
ATOM 594 N N . SER A 1 74 ? -23.259 -10.719 21.764 1.00 57.34 74 SER A N 1
ATOM 595 C CA . SER A 1 74 ? -22.368 -9.609 21.423 1.00 57.34 74 SER A CA 1
ATOM 596 C C . SER A 1 74 ? -22.513 -8.474 22.438 1.00 57.34 74 SER A C 1
ATOM 598 O O . SER A 1 74 ? -23.628 -8.089 22.791 1.00 57.34 74 SER A O 1
ATOM 600 N N . ILE A 1 75 ? -21.398 -7.889 22.873 1.00 64.25 75 ILE A N 1
ATOM 601 C CA . ILE A 1 75 ? -21.418 -6.644 23.647 1.00 64.25 75 ILE A CA 1
ATOM 602 C C . ILE A 1 75 ? -21.684 -5.493 22.674 1.00 64.25 75 ILE A C 1
ATOM 604 O O . ILE A 1 75 ? -20.884 -5.250 21.773 1.00 64.25 75 ILE A O 1
ATOM 608 N N . SER A 1 76 ? -22.806 -4.788 22.844 1.00 61.84 76 SER A N 1
ATOM 609 C CA . SER A 1 76 ? -23.108 -3.574 22.082 1.00 61.84 76 SER A CA 1
ATOM 610 C C . SER A 1 76 ? -22.528 -2.360 22.802 1.00 61.84 76 SER A C 1
ATOM 612 O O . SER A 1 76 ? -22.978 -2.000 23.889 1.00 61.84 76 SER A O 1
ATOM 614 N N . PHE A 1 77 ? -21.541 -1.715 22.191 1.00 69.06 77 PHE A N 1
ATOM 615 C CA . PHE A 1 77 ? -20.973 -0.458 22.669 1.00 69.06 77 PHE A CA 1
ATOM 616 C C . PHE A 1 77 ? -21.738 0.723 22.051 1.00 69.06 77 PHE A C 1
ATOM 618 O O . PHE A 1 77 ? -22.067 0.701 20.867 1.00 69.06 77 PHE A O 1
ATOM 625 N N . VAL A 1 78 ? -22.052 1.753 22.844 1.00 60.06 78 VAL A N 1
ATOM 626 C CA . VAL A 1 78 ? -22.631 3.007 22.319 1.00 60.06 78 VAL A CA 1
ATOM 627 C C . VAL A 1 78 ? -21.609 3.739 21.424 1.00 60.06 78 VAL A C 1
ATOM 629 O O . VAL A 1 78 ? -20.413 3.500 21.586 1.00 60.06 78 VAL A O 1
ATOM 632 N N . PRO A 1 79 ? -22.011 4.652 20.514 1.00 47.16 79 PRO A N 1
ATOM 633 C CA . PRO A 1 79 ? -21.129 5.262 19.497 1.00 47.16 79 PRO A CA 1
ATOM 634 C C . PRO A 1 79 ? -19.959 6.135 20.005 1.00 47.16 79 PRO A C 1
ATOM 636 O O . PRO A 1 79 ? -19.382 6.908 19.247 1.00 47.16 79 PRO A O 1
ATOM 639 N N . SER A 1 80 ? -19.607 6.082 21.289 1.00 54.72 80 SER A N 1
ATOM 640 C CA . SER A 1 80 ? -18.562 6.911 21.905 1.00 54.72 80 SER A CA 1
ATOM 641 C C . SER A 1 80 ? -17.891 6.213 23.089 1.00 54.72 80 SER A C 1
ATOM 643 O O . SER A 1 80 ? -17.580 6.841 24.100 1.00 54.72 80 SER A O 1
ATOM 645 N N . VAL A 1 81 ? -17.689 4.896 23.001 1.00 58.31 81 VAL A N 1
ATOM 646 C CA . VAL A 1 81 ? -16.918 4.184 24.025 1.00 58.31 81 VAL A CA 1
ATOM 647 C C . VAL A 1 81 ? -15.442 4.551 23.897 1.00 58.31 81 VAL A C 1
ATOM 649 O O . VAL A 1 81 ? -14.745 4.127 22.980 1.00 58.31 81 VAL A O 1
ATOM 652 N N . TYR A 1 82 ? -14.985 5.367 24.842 1.00 51.41 82 TYR A N 1
ATOM 653 C CA . TYR A 1 82 ? -13.582 5.671 25.067 1.00 51.41 82 TYR A CA 1
ATOM 654 C C . TYR A 1 82 ? -12.978 4.567 25.940 1.00 51.41 82 TYR A C 1
ATOM 656 O O . TYR A 1 82 ? -13.382 4.400 27.090 1.00 51.41 82 TYR A O 1
ATOM 664 N N . PHE A 1 83 ? -12.030 3.804 25.397 1.00 61.62 83 PHE A N 1
ATOM 665 C CA . PHE A 1 83 ? -11.241 2.838 26.161 1.00 61.62 83 PHE A CA 1
ATOM 666 C C . PHE A 1 83 ? -9.957 3.534 26.643 1.00 61.62 83 PHE A C 1
ATOM 668 O O . PHE A 1 83 ? -9.028 3.667 25.846 1.00 61.62 83 PHE A O 1
ATOM 675 N N . PRO A 1 84 ? -9.878 4.031 27.896 1.00 42.38 84 PRO A N 1
ATOM 676 C CA . PRO A 1 84 ? -8.667 4.688 28.382 1.00 42.38 84 PRO A CA 1
ATOM 677 C C . PRO A 1 84 ? -7.489 3.697 28.391 1.00 42.38 84 PRO A C 1
ATOM 679 O O . PRO A 1 84 ? -7.578 2.626 28.987 1.00 42.38 84 PRO A O 1
ATOM 682 N N . GLY A 1 85 ? -6.390 4.056 27.718 1.00 50.66 85 GLY A N 1
ATOM 683 C CA . GLY A 1 85 ? -5.220 3.193 27.495 1.00 50.66 85 GLY A CA 1
ATOM 684 C C . GLY A 1 85 ? -5.102 2.699 26.046 1.00 50.66 85 GLY A C 1
ATOM 685 O O . GLY A 1 85 ? -5.800 3.180 25.159 1.00 50.66 85 GLY A O 1
ATOM 686 N N . SER A 1 86 ? -4.205 1.742 25.781 1.00 50.03 86 SER A N 1
ATOM 687 C CA . SER A 1 86 ? -4.020 1.096 24.467 1.00 50.03 86 SER A CA 1
ATOM 688 C C . SER A 1 86 ? -5.163 0.121 24.152 1.00 50.03 86 SER A C 1
ATOM 690 O O . SER A 1 86 ? -4.915 -1.060 23.922 1.00 50.03 86 SER A O 1
ATOM 692 N N . GLY A 1 87 ? -6.413 0.593 24.232 1.00 51.78 87 GLY A N 1
ATOM 693 C CA . GLY A 1 87 ? -7.643 -0.180 24.078 1.00 51.78 87 GLY A CA 1
ATOM 694 C C . GLY A 1 87 ? -7.676 -0.921 22.752 1.00 51.78 87 GLY A C 1
ATOM 695 O O . GLY A 1 87 ? -8.057 -0.379 21.718 1.00 51.78 87 GLY A O 1
ATOM 696 N N . ILE A 1 88 ? -7.222 -2.164 22.806 1.00 57.94 88 ILE A N 1
ATOM 697 C CA . ILE A 1 88 ? -7.020 -3.028 21.669 1.00 57.94 88 ILE A CA 1
ATOM 698 C C . ILE A 1 88 ? -7.490 -4.441 22.072 1.00 57.94 88 ILE A C 1
ATOM 700 O O . ILE A 1 88 ? -7.406 -4.840 23.230 1.00 57.94 88 ILE A O 1
ATOM 704 N N . TRP A 1 89 ? -8.054 -5.173 21.113 1.00 66.69 89 TRP A N 1
ATOM 705 C CA . TRP A 1 89 ? -9.026 -6.259 21.272 1.00 66.69 89 TRP A CA 1
ATOM 706 C C . TRP A 1 89 ? -8.483 -7.544 21.925 1.00 66.69 89 TRP A C 1
ATOM 708 O O . TRP A 1 89 ? -9.249 -8.485 22.136 1.00 66.69 89 TRP A O 1
ATOM 718 N N . ASN A 1 90 ? -7.194 -7.600 22.280 1.00 63.25 90 ASN A N 1
ATOM 719 C CA . ASN A 1 90 ? -6.601 -8.695 23.046 1.00 63.25 90 ASN A CA 1
ATOM 720 C C . ASN A 1 90 ? -5.550 -8.209 24.066 1.00 63.25 90 ASN A C 1
ATOM 722 O O . ASN A 1 90 ? -5.142 -7.050 24.076 1.00 63.25 90 ASN A O 1
ATOM 726 N N . THR A 1 91 ? -5.065 -9.127 24.907 1.00 69.56 91 THR A N 1
ATOM 727 C CA . THR A 1 91 ? -4.041 -8.855 25.936 1.00 69.56 91 THR A CA 1
ATOM 728 C C . THR A 1 91 ? -2.685 -8.415 25.376 1.00 69.56 91 THR A C 1
ATOM 730 O O . THR A 1 91 ? -1.890 -7.843 26.115 1.00 69.56 91 THR A O 1
ATOM 733 N N . ALA A 1 92 ? -2.415 -8.669 24.093 1.00 76.94 92 ALA A N 1
ATOM 734 C CA . ALA A 1 92 ? -1.189 -8.265 23.408 1.00 76.94 92 ALA A CA 1
ATOM 735 C C . ALA A 1 92 ? -1.286 -6.870 22.772 1.00 76.94 92 ALA A C 1
ATOM 737 O O . ALA A 1 92 ? -0.299 -6.377 22.233 1.00 76.94 92 ALA A O 1
ATOM 738 N N . GLY A 1 93 ? -2.458 -6.236 22.813 1.00 80.38 93 GLY A N 1
ATOM 739 C CA . GLY A 1 93 ? -2.655 -4.957 22.160 1.00 80.38 93 GLY A CA 1
ATOM 740 C C . GLY A 1 93 ? -2.811 -5.065 20.637 1.00 80.38 93 GLY A C 1
ATOM 741 O O . GLY A 1 93 ? -2.382 -4.162 19.930 1.00 80.38 93 GLY A O 1
ATOM 742 N N . ASN A 1 94 ? -3.429 -6.135 20.116 1.00 85.38 94 ASN A N 1
ATOM 743 C CA . ASN A 1 94 ? -3.767 -6.299 18.689 1.00 85.38 94 ASN A CA 1
ATOM 744 C C . ASN A 1 94 ? -5.286 -6.254 18.379 1.00 85.38 94 ASN A C 1
ATOM 746 O O . ASN A 1 94 ? -6.100 -6.848 19.090 1.00 85.38 94 ASN A O 1
ATOM 750 N N . VAL A 1 95 ? -5.680 -5.546 17.316 1.00 87.06 95 VAL A N 1
ATOM 751 C CA . VAL A 1 95 ? -7.058 -5.439 16.807 1.00 87.06 95 VAL A CA 1
ATOM 752 C C . VAL A 1 95 ? -7.307 -6.582 15.824 1.00 87.06 95 VAL A C 1
ATOM 754 O O . VAL A 1 95 ? -6.681 -6.639 14.769 1.00 87.06 95 VAL A O 1
ATOM 757 N N . GLY A 1 96 ? -8.232 -7.486 16.140 1.00 84.06 96 GLY A N 1
ATOM 758 C CA . GLY A 1 96 ? -8.701 -8.516 15.211 1.00 84.06 96 GLY A CA 1
ATOM 759 C C . GLY A 1 96 ? -10.107 -8.199 14.708 1.00 84.06 96 GLY A C 1
ATOM 760 O O . GLY A 1 96 ? -11.022 -8.086 15.518 1.00 84.06 96 GLY A O 1
ATOM 761 N N . ILE A 1 97 ? -10.306 -8.096 13.392 1.00 85.69 97 ILE A N 1
ATOM 762 C CA . ILE A 1 97 ? -11.643 -8.032 12.775 1.00 85.69 97 ILE A CA 1
ATOM 763 C C . ILE A 1 97 ? -11.860 -9.352 12.039 1.00 85.69 97 ILE A C 1
ATOM 765 O O . ILE A 1 97 ? -11.137 -9.654 11.097 1.00 85.69 97 ILE A O 1
ATOM 769 N N . GLY A 1 98 ? -12.804 -10.179 12.491 1.00 79.06 98 GLY A N 1
ATOM 770 C CA . GLY A 1 98 ? -13.037 -11.506 11.898 1.00 79.06 98 GLY A CA 1
ATOM 771 C C . GLY A 1 98 ? -11.979 -12.568 12.244 1.00 79.06 98 GLY A C 1
ATOM 772 O O . GLY A 1 98 ? -11.971 -13.641 11.648 1.00 79.06 98 GLY A O 1
ATOM 773 N N . THR A 1 99 ? -11.090 -12.303 13.209 1.00 79.38 99 THR A N 1
ATOM 774 C CA . THR A 1 99 ? -10.136 -13.276 13.772 1.00 79.38 99 THR A CA 1
ATOM 775 C C . THR A 1 99 ? -10.045 -13.125 15.288 1.00 79.38 99 THR A C 1
ATOM 777 O O . THR A 1 99 ? -10.073 -12.009 15.805 1.00 79.38 99 THR A O 1
ATOM 780 N N . THR A 1 100 ? -9.913 -14.241 16.007 1.00 75.69 100 THR A N 1
ATOM 781 C CA . THR A 1 100 ? -9.728 -14.271 17.469 1.00 75.69 100 THR A CA 1
ATOM 782 C C . THR A 1 100 ? -8.257 -14.337 17.889 1.00 75.69 100 THR A C 1
ATOM 784 O O . THR A 1 100 ? -7.954 -14.182 19.069 1.00 75.69 100 THR A O 1
ATOM 787 N N . ALA A 1 101 ? -7.336 -14.537 16.941 1.00 82.25 101 ALA A N 1
ATOM 788 C CA . ALA A 1 101 ? -5.902 -14.672 17.195 1.00 82.25 101 ALA A CA 1
ATOM 789 C C . ALA A 1 101 ? -5.076 -13.743 16.281 1.00 82.25 101 ALA A C 1
ATOM 791 O O . ALA A 1 101 ? -4.337 -14.220 15.417 1.00 82.25 101 ALA A O 1
ATOM 792 N N . PRO A 1 102 ? -5.203 -12.409 16.418 1.00 88.06 102 PRO A N 1
ATOM 793 C CA . PRO A 1 102 ? -4.422 -11.474 15.619 1.00 88.06 102 PRO A CA 1
ATOM 794 C C . PRO A 1 102 ? -2.934 -11.532 16.016 1.00 88.06 102 PRO A C 1
ATOM 796 O O . PRO A 1 102 ? -2.572 -11.276 17.166 1.00 88.06 102 PRO A O 1
ATOM 799 N N . THR A 1 103 ? -2.064 -11.848 15.053 1.00 90.56 103 THR A N 1
ATOM 800 C CA . THR A 1 103 ? -0.596 -11.900 15.225 1.00 90.56 103 THR A CA 1
ATOM 801 C C . THR A 1 103 ? 0.099 -10.567 14.933 1.00 90.56 103 THR A C 1
ATOM 803 O O . THR A 1 103 ? 1.304 -10.455 15.127 1.00 90.56 103 THR A O 1
ATOM 806 N N . GLN A 1 104 ? -0.658 -9.563 14.482 1.00 91.19 104 GLN A N 1
ATOM 807 C CA . GLN A 1 104 ? -0.205 -8.206 14.177 1.00 91.19 104 GLN A CA 1
ATOM 808 C C . GLN A 1 104 ? -1.136 -7.182 14.827 1.00 91.19 104 GLN A C 1
ATOM 810 O O . GLN A 1 104 ? -2.279 -7.516 15.141 1.00 91.19 104 GLN A O 1
ATOM 815 N N . GLN A 1 105 ? -0.677 -5.934 14.974 1.00 90.00 105 GLN A N 1
ATOM 816 C CA . GLN A 1 105 ? -1.444 -4.849 15.613 1.00 90.00 105 GLN A CA 1
ATOM 817 C C . GLN A 1 105 ? -2.838 -4.634 15.010 1.00 90.00 105 GLN A C 1
ATOM 819 O O . GLN A 1 105 ? -3.767 -4.298 15.738 1.00 90.00 105 GLN A O 1
ATOM 824 N N . LEU A 1 106 ? -2.997 -4.870 13.708 1.00 91.00 106 LEU A N 1
ATOM 825 C CA . LEU A 1 106 ? -4.284 -4.992 13.033 1.00 91.00 106 LEU A CA 1
ATOM 826 C C . LEU A 1 106 ? -4.256 -6.262 12.180 1.00 91.00 106 LEU A C 1
ATOM 828 O O . LEU A 1 106 ? -3.380 -6.414 11.329 1.00 91.00 106 LEU A O 1
ATOM 832 N N . ALA A 1 107 ? -5.213 -7.162 12.386 1.00 88.56 107 ALA A N 1
ATOM 833 C CA . ALA A 1 107 ? -5.399 -8.343 11.555 1.00 88.56 107 ALA A CA 1
ATOM 834 C C . ALA A 1 107 ? -6.860 -8.464 11.117 1.00 88.56 107 ALA A C 1
ATOM 836 O O . ALA A 1 107 ? -7.783 -8.389 11.931 1.00 88.56 107 ALA A O 1
ATOM 837 N N . LEU A 1 108 ? -7.053 -8.692 9.821 1.00 89.56 108 LEU A N 1
ATOM 838 C CA . LEU A 1 108 ? -8.351 -8.981 9.225 1.00 89.56 108 LEU A CA 1
ATOM 839 C C . LEU A 1 108 ? -8.408 -10.487 8.944 1.00 89.56 108 LEU A C 1
ATOM 841 O O . LEU A 1 108 ? -7.571 -11.012 8.213 1.00 89.56 108 LEU A O 1
ATOM 845 N N . GLY A 1 109 ? -9.343 -11.189 9.578 1.00 83.06 109 GLY A N 1
ATOM 846 C CA . GLY A 1 109 ? -9.611 -12.607 9.350 1.00 83.06 109 GLY A CA 1
ATOM 847 C C . GLY A 1 109 ? -10.831 -12.826 8.460 1.00 83.06 109 GLY A C 1
ATOM 848 O O . GLY A 1 109 ? -11.693 -11.957 8.342 1.00 83.06 109 GLY A O 1
ATOM 849 N N . GLY A 1 110 ? -10.919 -14.011 7.854 1.00 85.94 110 GLY A N 1
ATOM 850 C CA . GLY A 1 110 ? -12.014 -14.363 6.947 1.00 85.94 110 GLY A CA 1
ATOM 851 C C . GLY A 1 110 ? -11.954 -13.622 5.605 1.00 85.94 110 GLY A C 1
ATOM 852 O O . GLY A 1 110 ? -10.883 -13.232 5.142 1.00 85.94 110 GLY A O 1
ATOM 853 N N . THR A 1 111 ? -13.111 -13.464 4.958 1.00 86.38 111 THR A N 1
ATOM 854 C CA . THR A 1 111 ? -13.243 -12.748 3.680 1.00 86.38 111 THR A CA 1
ATOM 855 C C . THR A 1 111 ? -13.522 -11.268 3.929 1.00 86.38 111 THR A C 1
ATOM 857 O O . THR A 1 111 ? -14.554 -10.915 4.494 1.00 86.38 111 THR A O 1
ATOM 860 N N . VAL A 1 112 ? -12.630 -10.398 3.457 1.00 84.00 112 VAL A N 1
ATOM 861 C CA . VAL A 1 112 ? -12.836 -8.943 3.445 1.00 84.00 112 VAL A CA 1
ATOM 862 C C . VAL A 1 112 ? -13.407 -8.557 2.081 1.00 84.00 112 VAL A C 1
ATOM 864 O O . VAL A 1 112 ? -12.740 -8.745 1.068 1.00 84.00 112 VAL A O 1
ATOM 867 N N . GLY A 1 113 ? -14.645 -8.052 2.041 1.00 85.25 113 GLY A N 1
ATOM 868 C CA . GLY A 1 113 ? -15.312 -7.685 0.782 1.00 85.25 113 GLY A CA 1
ATOM 869 C C . GLY A 1 113 ? -14.690 -6.473 0.076 1.00 85.25 113 GLY A C 1
ATOM 870 O O . GLY A 1 113 ? -14.692 -6.409 -1.148 1.00 85.25 113 GLY A O 1
ATOM 871 N N . GLY A 1 114 ? -14.121 -5.538 0.840 1.00 87.12 114 GLY A N 1
ATOM 872 C CA . GLY A 1 114 ? -13.406 -4.373 0.325 1.00 87.12 114 GLY A CA 1
ATOM 873 C C . GLY A 1 114 ? -12.587 -3.692 1.419 1.00 87.12 114 GLY A C 1
ATOM 874 O O . GLY A 1 114 ? -12.952 -3.733 2.594 1.00 87.12 114 GLY A O 1
ATOM 875 N N . PHE A 1 115 ? -11.470 -3.082 1.029 1.00 89.19 115 PHE A N 1
ATOM 876 C CA . PHE A 1 115 ? -10.624 -2.268 1.898 1.00 89.19 115 PHE A CA 1
ATOM 877 C C . PHE A 1 115 ? -10.368 -0.941 1.187 1.00 89.19 115 PHE A C 1
ATOM 879 O O . PHE A 1 115 ? -9.688 -0.902 0.165 1.00 89.19 115 PHE A O 1
ATOM 886 N N . GLY A 1 116 ? -10.985 0.125 1.685 1.00 89.38 116 GLY A N 1
ATOM 887 C CA . GLY A 1 116 ? -11.064 1.407 0.994 1.00 89.38 116 GLY A CA 1
ATOM 888 C C . GLY A 1 116 ? -11.426 2.535 1.948 1.00 89.38 116 GLY A C 1
ATOM 889 O O . GLY A 1 116 ? -11.698 2.306 3.127 1.00 89.38 116 GLY A O 1
ATOM 890 N N . MET A 1 117 ? -11.424 3.757 1.427 1.00 89.75 117 MET A N 1
ATOM 891 C CA . MET A 1 117 ? -11.903 4.929 2.151 1.00 89.75 117 MET A CA 1
ATOM 892 C C . MET A 1 117 ? -13.376 5.171 1.826 1.00 89.75 117 MET A C 1
ATOM 894 O O . MET A 1 117 ? -13.781 5.041 0.677 1.00 89.75 117 MET A O 1
ATOM 898 N N . SER A 1 118 ? -14.173 5.519 2.835 1.00 76.25 118 SER A N 1
ATOM 899 C CA . SER A 1 118 ? -15.527 6.033 2.623 1.00 76.25 118 SER A CA 1
ATOM 900 C C . SER A 1 118 ? -15.474 7.541 2.431 1.00 76.25 118 SER A C 1
ATOM 902 O O . SER A 1 118 ? -14.705 8.227 3.108 1.00 76.25 118 SER A O 1
ATOM 904 N N . THR A 1 119 ? -16.331 8.058 1.564 1.00 75.19 119 THR A N 1
ATOM 905 C CA . THR A 1 119 ? -16.521 9.492 1.364 1.00 75.19 119 THR A CA 1
ATOM 906 C C . THR A 1 119 ? -17.942 9.878 1.763 1.00 75.19 119 THR A C 1
ATOM 908 O O . THR A 1 119 ? -18.863 9.061 1.721 1.00 75.19 119 THR A O 1
ATOM 911 N N . ALA A 1 120 ? -18.107 11.087 2.300 1.00 66.31 120 ALA A N 1
ATOM 912 C CA . ALA A 1 120 ? -19.281 11.443 3.102 1.00 66.31 120 ALA A CA 1
ATOM 913 C C . ALA A 1 120 ? -20.574 11.653 2.289 1.00 66.31 120 ALA A C 1
ATOM 915 O O . ALA A 1 120 ? -21.653 11.711 2.873 1.00 66.31 120 ALA A O 1
ATOM 916 N N . ASP A 1 121 ? -20.481 11.760 0.966 1.00 73.38 121 ASP A N 1
ATOM 917 C CA . ASP A 1 121 ? -21.574 12.176 0.081 1.00 73.38 121 ASP A CA 1
ATOM 918 C C . ASP A 1 121 ? -21.604 11.416 -1.260 1.00 73.38 121 ASP A C 1
ATOM 920 O O . ASP A 1 121 ? -22.312 11.817 -2.181 1.00 73.38 121 ASP A O 1
ATOM 924 N N . GLY A 1 122 ? -20.867 10.304 -1.363 1.00 70.31 122 GLY A N 1
ATOM 925 C CA . GLY A 1 122 ? -20.694 9.562 -2.614 1.00 70.31 122 GLY A CA 1
ATOM 926 C C . GLY A 1 122 ? -19.630 10.145 -3.545 1.00 70.31 122 GLY A C 1
ATOM 927 O O . GLY A 1 122 ? -19.414 9.556 -4.596 1.00 70.31 122 GLY A O 1
ATOM 928 N N . SER A 1 123 ? -18.960 11.244 -3.166 1.00 81.12 123 SER A N 1
ATOM 929 C CA . SER A 1 123 ? -17.837 11.783 -3.938 1.00 81.12 123 SER A CA 1
ATOM 930 C C . SER A 1 123 ? -16.574 10.977 -3.661 1.00 81.12 123 SER A C 1
ATOM 932 O O . SER A 1 123 ? -16.030 11.077 -2.571 1.00 81.12 123 SER A O 1
ATOM 934 N N . ASP A 1 124 ? -16.032 10.220 -4.596 1.00 88.31 124 ASP A N 1
ATOM 935 C CA . ASP A 1 124 ? -14.811 9.429 -4.439 1.00 88.31 124 ASP A CA 1
ATOM 936 C C . ASP A 1 124 ? -13.547 10.315 -4.507 1.00 88.31 124 ASP A C 1
ATOM 938 O O . ASP A 1 124 ? -12.732 10.217 -5.422 1.00 88.31 124 ASP A O 1
ATOM 942 N N . ASN A 1 125 ? -13.377 11.234 -3.551 1.00 90.94 125 ASN A N 1
ATOM 943 C CA . ASN A 1 125 ? -12.284 12.219 -3.511 1.00 90.94 125 ASN A CA 1
ATOM 944 C C . ASN A 1 125 ? -11.178 11.904 -2.485 1.00 90.94 125 ASN A C 1
ATOM 946 O O . ASN A 1 125 ? -10.306 12.735 -2.235 1.00 90.94 125 ASN A O 1
ATOM 950 N N . ALA A 1 126 ? -11.205 10.723 -1.868 1.00 93.19 126 ALA A N 1
ATOM 951 C CA . ALA A 1 126 ? -10.190 10.293 -0.910 1.00 93.19 126 ALA A CA 1
ATOM 952 C C . ALA A 1 126 ? -9.003 9.587 -1.593 1.00 93.19 126 ALA A C 1
ATOM 954 O O . ALA A 1 126 ? -9.079 9.175 -2.751 1.00 93.19 126 ALA A O 1
ATOM 955 N N . ILE A 1 127 ? -7.907 9.414 -0.846 1.00 93.88 127 ILE A N 1
ATOM 956 C CA . ILE A 1 127 ? -6.743 8.622 -1.264 1.00 93.88 127 ILE A CA 1
ATOM 957 C C . ILE A 1 127 ? -6.500 7.534 -0.225 1.00 93.88 127 ILE A C 1
ATOM 959 O O . ILE A 1 127 ? -6.187 7.843 0.926 1.00 93.88 127 ILE A O 1
ATOM 963 N N . LEU A 1 128 ? -6.566 6.264 -0.628 1.00 94.81 128 LEU A N 1
ATOM 964 C CA . LEU A 1 128 ? -6.058 5.181 0.211 1.00 94.81 128 LEU A CA 1
ATOM 965 C C . LEU A 1 128 ? -4.544 5.062 0.014 1.00 94.81 128 LEU A C 1
ATOM 967 O O . LEU A 1 128 ? -4.072 4.794 -1.092 1.00 94.81 128 LEU A O 1
ATOM 971 N N . GLN A 1 129 ? -3.790 5.241 1.099 1.00 95.56 129 GLN A N 1
ATOM 972 C CA . GLN A 1 129 ? -2.335 5.119 1.099 1.00 95.56 129 GLN A CA 1
ATOM 973 C C . GLN A 1 129 ? -1.880 3.855 1.826 1.00 95.56 129 GLN A C 1
ATOM 975 O O . GLN A 1 129 ? -2.328 3.567 2.936 1.00 95.56 129 GLN A O 1
ATOM 980 N N . ILE A 1 130 ? -0.946 3.126 1.214 1.00 95.31 130 ILE A N 1
ATOM 981 C CA . ILE A 1 130 ? -0.308 1.943 1.804 1.00 95.31 130 ILE A CA 1
ATOM 982 C C . ILE A 1 130 ? 1.202 2.164 1.764 1.00 95.31 130 ILE A C 1
ATOM 984 O O . ILE A 1 130 ? 1.786 2.207 0.684 1.00 95.31 130 ILE A O 1
ATOM 988 N N . SER A 1 131 ? 1.839 2.327 2.926 1.00 95.94 131 SER A N 1
ATOM 989 C CA . SER A 1 131 ? 3.263 2.662 3.044 1.00 95.94 131 SER A CA 1
ATOM 990 C C . SER A 1 131 ? 4.080 1.540 3.689 1.00 95.94 131 SER A C 1
ATOM 992 O O . SER A 1 131 ? 3.618 0.833 4.582 1.00 95.94 131 SER A O 1
ATOM 994 N N . GLY A 1 132 ? 5.331 1.389 3.247 1.00 93.50 132 GLY A N 1
ATOM 995 C CA . GLY A 1 132 ? 6.292 0.452 3.838 1.00 93.50 132 GLY A CA 1
ATOM 996 C C . GLY A 1 132 ? 6.945 0.954 5.133 1.00 93.50 132 GLY A C 1
ATOM 997 O O . GLY A 1 132 ? 7.555 0.164 5.850 1.00 93.50 132 GLY A O 1
ATOM 998 N N . GLY A 1 133 ? 6.830 2.248 5.449 1.00 87.38 133 GLY A N 1
ATOM 999 C CA . GLY A 1 133 ? 7.383 2.836 6.668 1.00 87.38 133 GLY A CA 1
ATOM 1000 C C . GLY A 1 133 ? 6.821 4.225 6.966 1.00 87.38 133 GLY A C 1
ATOM 1001 O O . GLY A 1 133 ? 6.845 5.106 6.115 1.00 87.38 133 GLY A O 1
ATOM 1002 N N . GLY A 1 134 ? 6.343 4.442 8.197 1.00 88.56 134 GLY A N 1
ATOM 1003 C CA . GLY A 1 134 ? 5.794 5.730 8.641 1.00 88.56 134 GLY A CA 1
ATOM 1004 C C . GLY A 1 134 ? 4.685 6.288 7.733 1.00 88.56 134 GLY A C 1
ATOM 1005 O O . GLY A 1 134 ? 3.919 5.537 7.130 1.00 88.56 134 GLY A O 1
ATOM 1006 N N . ALA A 1 135 ? 4.606 7.620 7.647 1.00 92.06 135 ALA A N 1
ATOM 1007 C CA . ALA A 1 135 ? 3.722 8.305 6.705 1.00 92.06 135 ALA A CA 1
ATOM 1008 C C . ALA A 1 135 ? 4.116 8.002 5.248 1.00 92.06 135 ALA A C 1
ATOM 1010 O O . ALA A 1 135 ? 5.292 7.787 4.956 1.00 92.06 135 ALA A O 1
ATOM 1011 N N . ALA A 1 136 ? 3.139 8.024 4.341 1.00 95.06 136 ALA A N 1
ATOM 1012 C CA . ALA A 1 136 ? 3.336 7.821 2.908 1.00 95.06 136 ALA A CA 1
ATOM 1013 C C . ALA A 1 136 ? 4.171 8.958 2.290 1.00 95.06 136 ALA A C 1
ATOM 1015 O O . ALA A 1 136 ? 3.652 9.978 1.842 1.00 95.06 136 ALA A O 1
ATOM 1016 N N . ALA A 1 137 ? 5.490 8.783 2.322 1.00 94.56 137 ALA A N 1
ATOM 1017 C CA . ALA A 1 137 ? 6.476 9.704 1.785 1.00 94.56 137 ALA A CA 1
ATOM 1018 C C . ALA A 1 137 ? 7.678 8.911 1.269 1.00 94.56 137 ALA A C 1
ATOM 1020 O O . ALA A 1 137 ? 8.160 7.996 1.939 1.00 94.56 137 ALA A O 1
ATOM 1021 N N . ASN A 1 138 ? 8.219 9.303 0.116 1.00 92.31 138 ASN A N 1
ATOM 1022 C CA . ASN A 1 138 ? 9.358 8.617 -0.505 1.00 92.31 138 ASN A CA 1
ATOM 1023 C C . ASN A 1 138 ? 10.635 8.682 0.359 1.00 92.31 138 ASN A C 1
ATOM 1025 O O . ASN A 1 138 ? 11.478 7.793 0.286 1.00 92.31 138 ASN A O 1
ATOM 1029 N N . THR A 1 139 ? 10.747 9.673 1.246 1.00 94.50 139 THR A N 1
ATOM 1030 C CA . THR A 1 139 ? 11.800 9.781 2.274 1.00 94.50 139 THR A CA 1
ATOM 1031 C C . THR A 1 139 ? 11.657 8.772 3.421 1.00 94.50 139 THR A C 1
ATOM 1033 O O . THR A 1 139 ? 12.563 8.643 4.245 1.00 94.50 139 THR A O 1
ATOM 1036 N N . ARG A 1 140 ? 10.515 8.081 3.526 1.00 94.06 140 ARG A N 1
ATOM 1037 C CA . ARG A 1 140 ? 10.172 7.141 4.610 1.00 94.06 140 ARG A CA 1
ATOM 1038 C C . ARG A 1 140 ? 9.986 5.701 4.130 1.00 94.06 140 ARG A C 1
ATOM 1040 O O . ARG A 1 140 ? 9.850 4.803 4.957 1.00 94.06 140 ARG A O 1
ATOM 1047 N N . GLY A 1 141 ? 10.039 5.477 2.820 1.00 94.25 141 GLY A N 1
ATOM 1048 C CA . GLY A 1 141 ? 9.940 4.166 2.193 1.00 94.25 141 GLY A CA 1
ATOM 1049 C C . GLY A 1 141 ? 9.139 4.220 0.897 1.00 94.25 141 GLY A C 1
ATOM 1050 O O . GLY A 1 141 ? 8.742 5.287 0.436 1.00 94.25 141 GLY A O 1
ATOM 1051 N N . ALA A 1 142 ? 8.902 3.047 0.313 1.00 96.44 142 ALA A N 1
ATOM 1052 C CA . ALA A 1 142 ? 7.971 2.914 -0.799 1.00 96.44 142 ALA A CA 1
ATOM 1053 C C . ALA A 1 142 ? 6.521 3.014 -0.306 1.00 96.44 142 ALA A C 1
ATOM 1055 O O . ALA A 1 142 ? 6.217 2.637 0.832 1.00 96.44 142 ALA A O 1
ATOM 1056 N N . TYR A 1 143 ? 5.629 3.488 -1.166 1.00 97.25 143 TYR A N 1
ATOM 1057 C CA . TYR A 1 143 ? 4.201 3.547 -0.883 1.00 97.25 143 TYR A CA 1
ATOM 1058 C C . TYR A 1 143 ? 3.367 3.494 -2.163 1.00 97.25 143 TYR A C 1
ATOM 1060 O O . TYR A 1 143 ? 3.873 3.667 -3.273 1.00 97.25 143 TYR A O 1
ATOM 1068 N N . ILE A 1 144 ? 2.080 3.219 -1.982 1.00 97.25 144 ILE A N 1
ATOM 1069 C CA . ILE A 1 144 ? 1.063 3.196 -3.029 1.00 97.25 144 ILE A CA 1
ATOM 1070 C C . ILE A 1 144 ? 0.022 4.257 -2.694 1.00 97.25 144 ILE A C 1
ATOM 1072 O O . ILE A 1 144 ? -0.433 4.312 -1.548 1.00 97.25 144 ILE A O 1
ATOM 1076 N N . ASN A 1 145 ? -0.369 5.052 -3.690 1.00 96.31 145 ASN A N 1
ATOM 1077 C CA . ASN A 1 145 ? -1.551 5.905 -3.617 1.00 96.31 145 ASN A CA 1
ATOM 1078 C C . ASN A 1 145 ? -2.633 5.352 -4.543 1.00 96.31 145 ASN A C 1
ATOM 1080 O O . ASN A 1 145 ? -2.389 5.136 -5.731 1.00 96.31 145 ASN A O 1
ATOM 1084 N N . LEU A 1 146 ? -3.829 5.162 -3.994 1.00 95.75 146 LEU A N 1
ATOM 1085 C CA . LEU A 1 146 ? -5.034 4.805 -4.731 1.00 95.75 146 LEU A CA 1
ATOM 1086 C C . LEU A 1 146 ? -5.979 6.002 -4.669 1.00 95.75 146 LEU A C 1
ATOM 1088 O O . LEU A 1 146 ? -6.613 6.233 -3.637 1.00 95.75 146 LEU A O 1
ATOM 1092 N N . TYR A 1 147 ? -6.007 6.796 -5.736 1.00 95.00 147 TYR A N 1
ATOM 1093 C CA . TYR A 1 147 ? -6.815 8.008 -5.806 1.00 95.00 147 TYR A CA 1
ATOM 1094 C C . TYR A 1 147 ? -8.245 7.662 -6.203 1.00 95.00 147 TYR A C 1
ATOM 1096 O O . TYR A 1 147 ? -8.464 6.910 -7.153 1.00 95.00 147 TYR A O 1
ATOM 1104 N N . GLY A 1 148 ? -9.223 8.236 -5.508 1.00 93.62 148 GLY A N 1
ATOM 1105 C CA . GLY A 1 148 ? -10.609 8.133 -5.938 1.00 93.62 148 GLY A CA 1
ATOM 1106 C C . GLY A 1 148 ? -10.862 8.860 -7.272 1.00 93.62 148 GLY A C 1
ATOM 1107 O O . GLY A 1 148 ? -10.101 9.735 -7.700 1.00 93.62 148 GLY A O 1
ATOM 1108 N N . ASN A 1 149 ? -11.923 8.463 -7.970 1.00 92.00 149 ASN A N 1
ATOM 1109 C CA . ASN A 1 149 ? -12.308 8.950 -9.304 1.00 92.00 149 ASN A CA 1
ATOM 1110 C C . ASN A 1 149 ? -12.823 10.395 -9.334 1.00 92.00 149 ASN A C 1
ATOM 1112 O O . ASN A 1 149 ? -13.035 10.932 -10.417 1.00 92.00 149 ASN A O 1
ATOM 1116 N N . GLU A 1 150 ? -12.993 11.036 -8.183 1.00 92.75 150 GLU A N 1
ATOM 1117 C CA . GLU A 1 150 ? -13.351 12.454 -8.069 1.00 92.75 150 GLU A CA 1
ATOM 1118 C C . GLU A 1 150 ? -12.257 13.269 -7.363 1.00 92.75 150 GLU A C 1
ATOM 1120 O O . GLU A 1 150 ? -12.415 14.466 -7.121 1.00 92.75 150 GLU A O 1
ATOM 1125 N N . TYR A 1 151 ? -11.108 12.647 -7.070 1.00 92.00 151 TYR A N 1
ATOM 1126 C CA . TYR A 1 151 ? -9.893 13.375 -6.719 1.00 92.00 151 TYR A CA 1
ATOM 1127 C C . TYR A 1 151 ? -9.355 14.141 -7.942 1.00 92.00 151 TYR A C 1
ATOM 1129 O O . TYR A 1 151 ? -9.649 13.806 -9.086 1.00 92.00 151 TYR A O 1
ATOM 1137 N N . SER A 1 152 ? -8.535 15.170 -7.727 1.00 91.81 152 SER A N 1
ATOM 1138 C CA . SER A 1 152 ? -7.812 15.858 -8.802 1.00 91.81 152 SER A CA 1
ATOM 1139 C C . SER A 1 152 ? -6.309 15.632 -8.626 1.00 91.81 152 SER A C 1
ATOM 1141 O O . SER A 1 152 ? -5.702 16.301 -7.783 1.00 91.81 152 SER A O 1
ATOM 1143 N N . PRO A 1 153 ? -5.676 14.732 -9.400 1.00 90.31 153 PRO A N 1
ATOM 1144 C CA . PRO A 1 153 ? -6.196 14.031 -10.581 1.00 90.31 153 PRO A CA 1
ATOM 1145 C C . PRO A 1 153 ? -6.995 12.746 -10.283 1.00 90.31 153 PRO A C 1
ATOM 1147 O O . PRO A 1 153 ? -6.680 11.992 -9.368 1.00 90.31 153 PRO A O 1
ATOM 1150 N N . ALA A 1 154 ? -8.017 12.480 -11.095 1.00 92.06 154 ALA A N 1
ATOM 1151 C CA . ALA A 1 154 ? -8.988 11.418 -10.840 1.00 92.06 154 ALA A CA 1
ATOM 1152 C C . ALA A 1 154 ? -8.447 10.019 -11.155 1.00 92.06 154 ALA A C 1
ATOM 1154 O O . ALA A 1 154 ? -7.931 9.781 -12.249 1.00 92.06 154 ALA A O 1
ATOM 1155 N N . GLY A 1 155 ? -8.633 9.077 -10.224 1.00 92.75 155 GLY A N 1
ATOM 1156 C CA . GLY A 1 155 ? -8.458 7.641 -10.477 1.00 92.75 155 GLY A CA 1
ATOM 1157 C C . GLY A 1 155 ? -7.019 7.184 -10.728 1.00 92.75 155 GLY A C 1
ATOM 1158 O O . GLY A 1 155 ? -6.804 6.126 -11.319 1.00 92.75 155 GLY A O 1
ATOM 1159 N N . TRP A 1 156 ? -6.024 7.981 -10.338 1.00 96.50 156 TRP A N 1
ATOM 1160 C CA . TRP A 1 156 ? -4.620 7.602 -10.482 1.00 96.50 156 TRP A CA 1
ATOM 1161 C C . TRP A 1 156 ? -4.248 6.418 -9.577 1.00 96.50 156 TRP A C 1
ATOM 1163 O O . TRP A 1 156 ? -4.807 6.212 -8.496 1.00 96.50 156 TRP A O 1
ATOM 1173 N N . LEU A 1 157 ? -3.257 5.652 -10.030 1.00 97.00 157 LEU A N 1
ATOM 1174 C CA . LEU A 1 157 ? -2.544 4.648 -9.249 1.00 97.00 157 LEU A CA 1
ATOM 1175 C C . LEU A 1 157 ? -1.067 5.014 -9.292 1.00 97.00 157 LEU A C 1
ATOM 1177 O O . LEU A 1 157 ? -0.418 4.826 -10.323 1.00 97.00 157 LEU A O 1
ATOM 1181 N N . ASP A 1 158 ? -0.535 5.465 -8.163 1.00 96.38 158 ASP A N 1
ATOM 1182 C CA . ASP A 1 158 ? 0.896 5.714 -8.058 1.00 96.38 158 ASP A CA 1
ATOM 1183 C C . ASP A 1 158 ? 1.577 4.566 -7.319 1.00 96.38 158 ASP A C 1
ATOM 1185 O O . ASP A 1 158 ? 1.202 4.208 -6.199 1.00 96.38 158 ASP A O 1
ATOM 1189 N N . LEU A 1 159 ? 2.624 4.023 -7.939 1.00 96.38 159 LEU A N 1
ATOM 1190 C CA . LEU A 1 159 ? 3.576 3.111 -7.316 1.00 96.38 159 LEU A CA 1
ATOM 1191 C C . LEU A 1 159 ? 4.873 3.882 -7.106 1.00 96.38 159 LEU A C 1
ATOM 1193 O O . LEU A 1 159 ? 5.590 4.155 -8.065 1.00 96.38 159 LEU A O 1
ATOM 1197 N N . ILE A 1 160 ? 5.164 4.264 -5.866 1.00 96.12 160 ILE A N 1
ATOM 1198 C CA . ILE A 1 160 ? 6.248 5.204 -5.586 1.00 96.12 160 ILE A CA 1
ATOM 1199 C C . ILE A 1 160 ? 7.339 4.466 -4.813 1.00 96.12 160 IL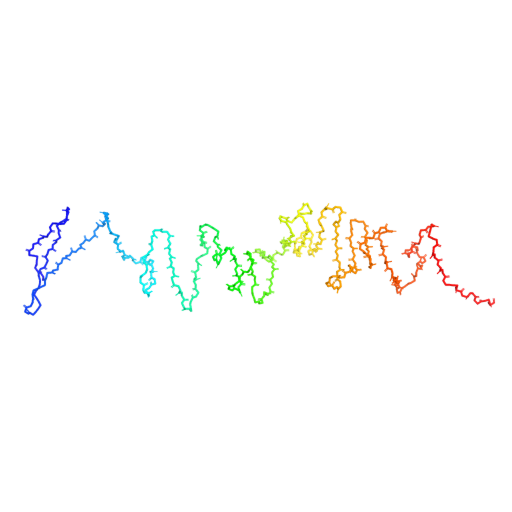E A C 1
ATOM 1201 O O . ILE A 1 160 ? 7.102 4.033 -3.678 1.00 96.12 160 ILE A O 1
ATOM 1205 N N . PRO A 1 161 ? 8.535 4.276 -5.403 1.00 95.25 161 PRO A N 1
ATOM 1206 C CA . PRO A 1 161 ? 9.659 3.732 -4.665 1.00 95.25 161 PRO A CA 1
ATOM 1207 C C . PRO A 1 161 ? 10.141 4.755 -3.621 1.00 95.25 161 PRO A C 1
ATOM 1209 O O . PRO A 1 161 ? 9.815 5.942 -3.677 1.00 95.25 161 PRO A O 1
ATOM 1212 N N . GLY A 1 162 ? 10.927 4.296 -2.644 1.00 93.94 162 GLY A N 1
ATOM 1213 C CA . GLY A 1 162 ? 11.634 5.221 -1.754 1.00 93.94 162 GLY A CA 1
ATOM 1214 C C . GLY A 1 162 ? 12.595 6.126 -2.536 1.00 93.94 162 GLY A C 1
ATOM 1215 O O . GLY A 1 162 ? 12.821 5.934 -3.724 1.00 93.94 162 GLY A O 1
ATOM 1216 N N . ASN A 1 163 ? 13.199 7.107 -1.874 1.00 92.50 163 ASN A N 1
ATOM 1217 C CA . ASN A 1 163 ? 14.180 7.999 -2.501 1.00 92.50 163 ASN A CA 1
ATOM 1218 C C . ASN A 1 163 ? 15.644 7.610 -2.216 1.00 92.50 163 ASN A C 1
ATOM 1220 O O . ASN A 1 163 ? 16.553 8.407 -2.442 1.00 92.50 163 ASN A O 1
ATOM 1224 N N . ALA A 1 164 ? 15.897 6.405 -1.694 1.00 91.00 164 ALA A N 1
ATOM 1225 C CA . ALA A 1 164 ? 17.261 5.891 -1.596 1.00 91.00 164 ALA A CA 1
ATOM 1226 C C . ALA A 1 164 ? 17.808 5.627 -3.009 1.00 91.00 164 ALA A C 1
ATOM 1228 O O . ALA A 1 164 ? 17.050 5.190 -3.871 1.00 91.00 164 ALA A O 1
ATOM 1229 N N . GLY A 1 165 ? 19.112 5.808 -3.245 1.00 88.38 165 GLY A N 1
ATOM 1230 C CA . GLY A 1 165 ? 19.712 5.689 -4.589 1.00 88.38 165 GLY A CA 1
ATOM 1231 C C . GLY A 1 165 ? 19.600 4.309 -5.260 1.00 88.38 165 GLY A C 1
ATOM 1232 O O . GLY A 1 165 ? 19.969 4.155 -6.418 1.00 88.38 165 GLY A O 1
ATOM 1233 N N . THR A 1 166 ? 19.103 3.300 -4.546 1.00 89.19 166 THR A N 1
ATOM 1234 C CA . THR A 1 166 ? 18.837 1.942 -5.047 1.00 89.19 166 THR A CA 1
ATOM 1235 C C . THR A 1 166 ? 17.344 1.633 -5.187 1.00 89.19 166 THR A C 1
ATOM 1237 O O . THR A 1 166 ? 16.972 0.492 -5.467 1.00 89.19 166 THR A O 1
ATOM 1240 N N . SER A 1 167 ? 16.475 2.615 -4.949 1.00 93.56 167 SER A N 1
ATOM 1241 C CA . SER A 1 167 ? 15.030 2.413 -4.937 1.00 93.56 167 SER A CA 1
ATOM 1242 C C . SER A 1 167 ? 14.496 2.254 -6.354 1.00 93.56 167 SER A C 1
ATOM 1244 O O . SER A 1 167 ? 14.864 2.993 -7.261 1.00 93.56 167 SER A O 1
ATOM 1246 N N . ILE A 1 168 ? 13.629 1.264 -6.539 1.00 94.50 168 ILE A N 1
ATOM 1247 C CA . ILE A 1 168 ? 13.086 0.873 -7.839 1.00 94.50 168 ILE A CA 1
ATOM 1248 C C . ILE A 1 168 ? 11.676 0.309 -7.675 1.00 94.50 168 ILE A C 1
ATOM 1250 O O . ILE A 1 168 ? 11.337 -0.245 -6.626 1.00 94.50 168 ILE A O 1
ATOM 1254 N N . ILE A 1 169 ? 10.879 0.377 -8.737 1.00 95.75 169 ILE A N 1
ATOM 1255 C CA . ILE A 1 169 ? 9.653 -0.412 -8.881 1.00 95.75 169 ILE A CA 1
ATOM 1256 C C . ILE A 1 169 ? 10.037 -1.735 -9.547 1.00 95.75 169 ILE A C 1
ATOM 1258 O O . ILE A 1 169 ? 10.764 -1.750 -10.542 1.00 95.75 169 ILE A O 1
ATOM 1262 N N . ARG A 1 170 ? 9.565 -2.861 -9.003 1.00 94.00 170 ARG A N 1
ATOM 1263 C CA . ARG A 1 170 ? 9.855 -4.201 -9.533 1.00 94.00 170 ARG A CA 1
ATOM 1264 C C . ARG A 1 170 ? 8.575 -4.943 -9.873 1.00 94.00 170 ARG A C 1
ATOM 1266 O O . ARG A 1 170 ? 7.695 -5.070 -9.028 1.00 94.00 170 ARG A O 1
ATOM 1273 N N . PHE A 1 171 ? 8.553 -5.541 -11.055 1.00 93.06 171 PHE A N 1
ATOM 1274 C CA . PHE A 1 171 ? 7.546 -6.506 -11.476 1.00 93.06 171 PHE A CA 1
ATOM 1275 C C . PHE A 1 171 ? 8.174 -7.901 -11.427 1.00 93.06 171 PHE A C 1
ATOM 1277 O O . PHE A 1 171 ? 9.091 -8.222 -12.187 1.00 93.06 171 PHE A O 1
ATOM 1284 N N . LEU A 1 172 ? 7.730 -8.715 -10.470 1.00 89.06 172 LEU A N 1
ATOM 1285 C CA . LEU A 1 172 ? 8.283 -10.041 -10.181 1.00 89.06 172 LEU A CA 1
ATOM 1286 C C . LEU A 1 172 ? 7.395 -11.126 -10.808 1.00 89.06 172 LEU A C 1
ATOM 1288 O O . LEU A 1 172 ? 6.175 -11.027 -10.743 1.00 89.06 172 LEU A O 1
ATOM 1292 N N . ASN A 1 173 ? 7.991 -12.178 -11.373 1.00 80.94 173 ASN A N 1
ATOM 1293 C CA . ASN A 1 173 ? 7.267 -13.316 -11.964 1.00 80.94 173 ASN A CA 1
ATOM 1294 C C . ASN A 1 173 ? 7.218 -14.560 -11.050 1.00 80.94 173 ASN A C 1
ATOM 1296 O O . ASN A 1 173 ? 6.364 -15.423 -11.241 1.00 80.94 173 ASN A O 1
ATOM 1300 N N . ARG A 1 174 ? 8.126 -14.676 -10.067 1.00 78.56 174 ARG A N 1
ATOM 1301 C CA . ARG A 1 174 ? 8.170 -15.756 -9.063 1.00 78.56 174 ARG A CA 1
ATOM 1302 C C . ARG A 1 174 ? 9.011 -15.349 -7.848 1.00 78.56 174 ARG A C 1
ATOM 1304 O O . ARG A 1 174 ? 9.995 -14.622 -7.982 1.00 78.56 174 ARG A O 1
ATOM 1311 N N . ALA A 1 175 ? 8.658 -15.859 -6.665 1.00 71.44 175 ALA A N 1
ATOM 1312 C CA . ALA A 1 175 ? 9.440 -15.665 -5.444 1.00 71.44 175 ALA A CA 1
ATOM 1313 C C . ALA A 1 175 ? 10.905 -16.113 -5.635 1.00 71.44 175 ALA A C 1
ATOM 1315 O O . ALA A 1 175 ? 11.165 -17.226 -6.093 1.00 71.44 175 ALA A O 1
ATOM 1316 N N . GLY A 1 176 ? 11.853 -15.233 -5.299 1.00 65.31 176 GLY A N 1
ATOM 1317 C CA . GLY A 1 176 ? 13.293 -15.500 -5.394 1.00 65.31 176 GLY A CA 1
ATOM 1318 C C . GLY A 1 176 ? 13.911 -15.403 -6.797 1.00 65.31 176 GLY A C 1
ATOM 1319 O O . GLY A 1 176 ? 15.097 -15.687 -6.931 1.00 65.31 176 GLY A O 1
ATOM 1320 N N . SER A 1 177 ? 13.159 -15.010 -7.836 1.00 69.06 177 SER A N 1
ATOM 1321 C CA . SER A 1 177 ? 13.709 -14.768 -9.181 1.00 69.06 177 SER A CA 1
ATOM 1322 C C . SER A 1 177 ? 14.087 -13.297 -9.401 1.00 69.06 177 SER A C 1
ATOM 1324 O O . SER A 1 177 ? 13.612 -12.406 -8.691 1.00 69.06 177 SER A O 1
ATOM 1326 N N . ALA A 1 178 ? 14.942 -13.044 -10.398 1.00 72.81 178 ALA A N 1
ATOM 1327 C CA . ALA A 1 178 ? 15.210 -11.694 -10.881 1.00 72.81 178 ALA A CA 1
ATOM 1328 C C . ALA A 1 178 ? 13.903 -11.047 -11.372 1.00 72.81 178 ALA A C 1
ATOM 1330 O O . ALA A 1 178 ? 13.015 -11.726 -11.887 1.00 72.81 178 ALA A O 1
ATOM 1331 N N . ALA A 1 179 ? 13.770 -9.732 -11.191 1.00 77.69 179 ALA A N 1
ATOM 1332 C CA . ALA A 1 179 ? 12.584 -9.018 -11.646 1.00 77.69 179 ALA A CA 1
ATOM 1333 C C . ALA A 1 179 ? 12.434 -9.145 -13.170 1.00 77.69 179 ALA A C 1
ATOM 1335 O O . ALA A 1 179 ? 13.395 -8.943 -13.911 1.00 77.69 179 ALA A O 1
ATOM 1336 N N . ALA A 1 180 ? 11.221 -9.470 -13.626 1.00 88.12 180 ALA A N 1
ATOM 1337 C CA . ALA A 1 180 ? 10.905 -9.542 -15.048 1.00 88.12 180 ALA A CA 1
ATOM 1338 C C . ALA A 1 180 ? 10.981 -8.149 -15.683 1.00 88.12 180 ALA A C 1
ATOM 1340 O O . ALA A 1 180 ? 11.484 -8.008 -16.795 1.00 88.12 180 ALA A O 1
ATOM 1341 N N . MET A 1 181 ? 10.549 -7.127 -14.939 1.00 94.06 181 MET A N 1
ATOM 1342 C CA . MET A 1 181 ? 10.723 -5.725 -15.296 1.00 94.06 181 MET A CA 1
ATOM 1343 C C . MET A 1 181 ? 11.104 -4.890 -14.070 1.00 94.06 181 MET A C 1
ATOM 1345 O O . MET A 1 181 ? 10.614 -5.119 -12.961 1.00 94.06 181 MET A O 1
ATOM 1349 N N . VAL A 1 182 ? 11.973 -3.907 -14.280 1.00 94.56 182 VAL A N 1
ATOM 1350 C CA . VAL A 1 182 ? 12.393 -2.911 -13.292 1.00 94.56 182 VAL A CA 1
ATOM 1351 C C . VAL A 1 182 ? 12.173 -1.524 -13.869 1.00 94.56 182 VAL A C 1
ATOM 1353 O O . VAL A 1 182 ? 12.481 -1.286 -15.032 1.00 94.56 182 VAL A O 1
ATOM 1356 N N . VAL A 1 183 ? 11.685 -0.602 -13.048 1.00 96.31 183 VAL A N 1
ATOM 1357 C CA . VAL A 1 183 ? 11.650 0.828 -13.363 1.00 96.31 183 VAL A CA 1
ATOM 1358 C C . VAL A 1 183 ? 12.428 1.561 -12.282 1.00 96.31 183 VAL A C 1
ATOM 1360 O O . VAL A 1 183 ? 12.154 1.387 -11.093 1.00 96.31 183 VAL A O 1
ATOM 1363 N N . ASN A 1 184 ? 13.416 2.347 -12.694 1.00 93.56 184 ASN A N 1
ATOM 1364 C CA . ASN A 1 184 ? 14.123 3.286 -11.828 1.00 93.56 184 ASN A CA 1
ATOM 1365 C C . ASN A 1 184 ? 13.816 4.728 -12.263 1.00 93.56 184 ASN A C 1
ATOM 1367 O O . ASN A 1 184 ? 13.048 4.939 -13.200 1.00 93.56 184 ASN A O 1
ATOM 1371 N N . ASP A 1 185 ? 14.443 5.709 -11.615 1.00 91.19 185 ASP A N 1
ATOM 1372 C CA . ASP A 1 185 ? 14.213 7.140 -11.866 1.00 91.19 185 ASP A CA 1
ATOM 1373 C C . ASP A 1 185 ? 14.399 7.567 -13.330 1.00 91.19 185 ASP A C 1
ATOM 1375 O O . ASP A 1 185 ? 13.899 8.608 -13.754 1.00 91.19 185 ASP A O 1
ATOM 1379 N N . THR A 1 186 ? 15.149 6.793 -14.117 1.00 92.62 186 THR A N 1
ATOM 1380 C CA . THR A 1 186 ? 15.524 7.178 -15.478 1.00 92.62 186 THR A CA 1
ATOM 1381 C C . THR A 1 186 ? 15.184 6.151 -16.545 1.00 92.62 186 THR A C 1
ATOM 1383 O O . THR A 1 186 ? 14.972 6.573 -17.681 1.00 92.62 186 THR A O 1
ATOM 1386 N N . ASN A 1 187 ? 15.130 4.859 -16.216 1.00 95.75 187 ASN A N 1
ATOM 1387 C CA . ASN A 1 187 ? 15.164 3.758 -17.171 1.00 95.75 187 ASN A CA 1
ATOM 1388 C C . ASN A 1 187 ? 14.194 2.628 -16.792 1.00 95.75 187 ASN A C 1
ATOM 1390 O O . ASN A 1 187 ? 13.945 2.345 -15.617 1.00 95.75 187 ASN A O 1
ATOM 1394 N N . VAL A 1 188 ? 13.735 1.917 -17.818 1.00 96.75 188 VAL A N 1
ATOM 1395 C CA . VAL A 1 188 ? 13.002 0.656 -17.736 1.00 96.75 188 VAL A CA 1
ATOM 1396 C C . VAL A 1 188 ? 13.919 -0.486 -18.168 1.00 96.75 188 VAL A C 1
ATOM 1398 O O . VAL A 1 188 ? 14.558 -0.428 -19.216 1.00 96.75 188 VAL A O 1
ATOM 1401 N N . GLY A 1 189 ? 13.979 -1.545 -17.372 1.00 94.88 189 GLY A N 1
ATOM 1402 C CA . GLY A 1 189 ? 14.678 -2.786 -17.684 1.00 94.88 189 GLY A CA 1
ATOM 1403 C C . GLY A 1 189 ? 13.699 -3.942 -17.818 1.00 94.88 189 GLY A C 1
ATOM 1404 O O . GLY A 1 189 ? 12.820 -4.078 -16.977 1.00 94.88 189 GLY A O 1
ATOM 1405 N N . ILE A 1 190 ? 13.868 -4.798 -18.823 1.00 93.56 190 ILE A N 1
ATOM 1406 C CA . ILE A 1 190 ? 13.172 -6.080 -18.978 1.00 93.56 190 ILE A CA 1
ATOM 1407 C C . ILE A 1 190 ? 14.231 -7.183 -18.950 1.00 93.56 190 ILE A C 1
ATOM 1409 O O . ILE A 1 190 ? 15.199 -7.140 -19.708 1.00 93.56 190 ILE A O 1
ATOM 1413 N N . GLY A 1 191 ? 14.093 -8.141 -18.032 1.00 90.19 191 GLY A N 1
ATOM 1414 C CA . GLY A 1 191 ? 15.086 -9.201 -17.812 1.00 90.19 191 GLY A CA 1
ATOM 1415 C C . GLY A 1 191 ? 16.408 -8.729 -17.185 1.00 90.19 191 GLY A C 1
ATOM 1416 O O . GLY A 1 191 ? 17.361 -9.501 -17.112 1.00 90.19 191 GLY A O 1
ATOM 1417 N N . THR A 1 192 ? 16.490 -7.476 -16.725 1.00 89.56 192 THR A N 1
ATOM 1418 C CA . THR A 1 192 ? 17.656 -6.915 -16.024 1.00 89.56 192 THR A CA 1
ATOM 1419 C C . THR A 1 192 ? 17.233 -6.228 -14.732 1.00 89.56 192 THR A C 1
ATOM 1421 O O . THR A 1 192 ? 16.221 -5.529 -14.691 1.00 89.56 192 THR A O 1
ATOM 1424 N N . ALA A 1 193 ? 18.027 -6.403 -13.675 1.00 88.81 193 ALA A N 1
ATOM 1425 C CA . ALA A 1 193 ? 17.812 -5.730 -12.395 1.00 88.81 193 ALA A CA 1
ATOM 1426 C C . ALA A 1 193 ? 18.360 -4.290 -12.369 1.00 88.81 193 ALA A C 1
ATOM 1428 O O . ALA A 1 193 ? 17.927 -3.490 -11.544 1.00 88.81 193 ALA A O 1
ATOM 1429 N N . SER A 1 194 ? 19.285 -3.966 -13.277 1.00 90.44 194 SER A N 1
ATOM 1430 C CA . SER A 1 194 ? 20.003 -2.689 -13.310 1.00 90.44 194 SER A CA 1
ATOM 1431 C C . SER A 1 194 ? 20.072 -2.170 -14.747 1.00 90.44 194 SER A C 1
ATOM 1433 O O . SER A 1 194 ? 21.066 -2.412 -15.434 1.00 90.44 194 SER A O 1
ATOM 1435 N N . PRO A 1 195 ? 19.017 -1.500 -15.245 1.00 93.44 195 PRO A N 1
ATOM 1436 C CA . PRO A 1 195 ? 19.040 -0.926 -16.581 1.00 93.44 195 PRO A CA 1
ATOM 1437 C C . PRO A 1 195 ? 19.955 0.309 -16.624 1.00 93.44 195 PRO A C 1
ATOM 1439 O O . PRO A 1 195 ? 19.605 1.366 -16.093 1.00 93.44 195 PRO A O 1
ATOM 1442 N N . THR A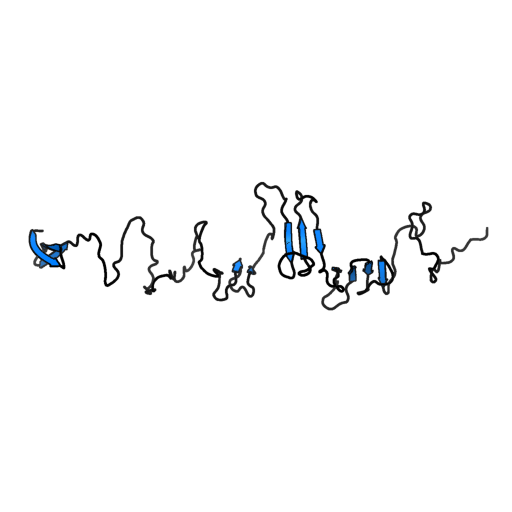 1 196 ? 21.132 0.173 -17.240 1.00 92.75 196 THR A N 1
ATOM 1443 C CA . THR A 1 196 ? 22.165 1.227 -17.344 1.00 92.75 196 THR A CA 1
ATOM 1444 C C . THR A 1 196 ? 22.498 1.618 -18.782 1.00 92.75 196 THR A C 1
ATOM 1446 O O . THR A 1 196 ? 23.152 2.634 -18.994 1.00 92.75 196 THR A O 1
ATOM 1449 N N . LEU A 1 197 ? 22.045 0.840 -19.771 1.00 88.69 197 LEU A N 1
ATOM 1450 C CA . LEU A 1 197 ? 22.415 1.026 -21.180 1.00 88.69 197 LEU A CA 1
ATOM 1451 C C . LEU A 1 197 ? 21.510 2.010 -21.941 1.00 88.69 197 LEU A C 1
ATOM 1453 O O . LEU A 1 197 ? 21.768 2.302 -23.104 1.00 88.69 197 LEU A O 1
ATOM 1457 N N . GLY A 1 198 ? 20.446 2.517 -21.312 1.00 88.81 198 GLY A N 1
ATOM 1458 C CA . GLY A 1 198 ? 19.513 3.462 -21.924 1.00 88.81 198 GLY A CA 1
ATOM 1459 C C . GLY A 1 198 ? 18.135 3.453 -21.265 1.00 88.81 198 GLY A C 1
ATOM 1460 O O . GLY A 1 198 ? 17.890 2.696 -20.325 1.00 88.81 198 GLY A O 1
ATOM 1461 N N . LYS A 1 199 ? 17.223 4.284 -21.794 1.00 91.94 199 LYS A N 1
ATOM 1462 C CA . LYS A 1 199 ? 15.853 4.461 -21.272 1.00 91.94 199 LYS A CA 1
ATOM 1463 C C . LYS A 1 199 ? 15.036 3.174 -21.246 1.00 91.94 199 LYS A C 1
ATOM 1465 O O . LYS A 1 199 ? 14.228 2.997 -20.342 1.00 91.94 199 LYS A O 1
ATOM 1470 N N . LEU A 1 200 ? 15.260 2.285 -22.207 1.00 93.38 200 LEU A N 1
ATOM 1471 C CA . LEU A 1 200 ? 14.705 0.940 -22.236 1.00 93.38 200 LEU A CA 1
ATOM 1472 C C . LEU A 1 200 ? 15.847 -0.046 -22.491 1.00 93.38 200 LEU A C 1
ATOM 1474 O O . LEU A 1 200 ? 16.539 0.065 -23.499 1.00 93.38 200 LEU A O 1
ATOM 1478 N N . GLN A 1 201 ? 16.029 -1.013 -21.596 1.00 92.31 201 GLN A N 1
ATOM 1479 C CA . GLN A 1 201 ? 16.994 -2.099 -21.750 1.00 92.31 201 GLN A CA 1
ATOM 1480 C C . GLN A 1 201 ? 16.273 -3.444 -21.694 1.00 92.31 201 GLN A C 1
ATOM 1482 O O . GLN A 1 201 ? 15.609 -3.748 -20.709 1.00 92.31 201 GLN A O 1
ATOM 1487 N N . ILE A 1 202 ? 16.455 -4.278 -22.715 1.00 91.81 202 ILE A N 1
ATOM 1488 C CA . ILE A 1 202 ? 15.959 -5.659 -22.749 1.00 91.81 202 ILE A CA 1
ATOM 1489 C C . ILE A 1 202 ? 17.183 -6.572 -22.699 1.00 91.81 202 ILE A C 1
ATOM 1491 O O . ILE A 1 202 ? 18.037 -6.507 -23.580 1.00 91.81 202 ILE A O 1
ATOM 1495 N N . ALA A 1 203 ? 17.318 -7.371 -21.642 1.00 89.25 203 ALA A N 1
ATOM 1496 C CA . ALA A 1 203 ? 18.454 -8.269 -21.463 1.00 89.25 203 ALA A CA 1
ATOM 1497 C C . ALA A 1 203 ? 18.124 -9.695 -21.918 1.00 89.25 203 ALA A C 1
ATOM 1499 O O . ALA A 1 203 ? 17.069 -10.232 -21.585 1.00 89.25 203 ALA A O 1
ATOM 1500 N N . SER A 1 204 ? 19.069 -10.313 -22.634 1.00 77.25 204 SER A N 1
ATOM 1501 C CA . SER A 1 204 ? 19.074 -11.743 -22.980 1.00 77.25 204 SER A CA 1
ATOM 1502 C C . SER A 1 204 ? 17.775 -12.251 -23.627 1.00 77.25 204 SER A C 1
ATOM 1504 O O . SER A 1 204 ? 17.247 -13.295 -23.245 1.00 77.25 204 SER A O 1
ATOM 1506 N N . GLY A 1 205 ? 17.269 -11.521 -24.623 1.00 78.00 205 GLY A N 1
ATOM 1507 C CA . GLY A 1 205 ? 16.073 -11.878 -25.384 1.00 78.00 205 GLY A CA 1
ATOM 1508 C C . GLY A 1 205 ? 15.839 -10.941 -26.569 1.00 78.00 205 GLY A C 1
ATOM 1509 O O . GLY A 1 205 ? 16.544 -9.946 -26.733 1.00 78.00 205 GLY A O 1
ATOM 1510 N N . ASN A 1 206 ? 14.838 -11.263 -27.388 1.00 80.56 206 ASN A N 1
ATOM 1511 C CA . ASN A 1 206 ? 14.432 -10.436 -28.523 1.00 80.56 206 ASN A CA 1
ATOM 1512 C C . ASN A 1 206 ? 13.321 -9.465 -28.111 1.00 80.56 206 ASN A C 1
ATOM 1514 O O . ASN A 1 206 ? 12.385 -9.850 -27.411 1.00 80.56 206 ASN A O 1
ATOM 1518 N N . ALA A 1 207 ? 13.386 -8.236 -28.615 1.00 85.69 207 ALA A N 1
ATOM 1519 C CA . ALA A 1 207 ? 12.232 -7.350 -28.680 1.00 85.69 207 ALA A CA 1
ATOM 1520 C C . ALA A 1 207 ? 11.491 -7.631 -29.993 1.00 85.69 207 ALA A C 1
ATOM 1522 O O . ALA A 1 207 ? 12.074 -7.486 -31.067 1.00 85.69 207 ALA A O 1
ATOM 1523 N N . VAL A 1 208 ? 10.235 -8.068 -29.918 1.00 83.44 208 VAL A N 1
ATOM 1524 C CA . VAL A 1 208 ? 9.394 -8.276 -31.105 1.00 83.44 208 VAL A CA 1
ATOM 1525 C C . VAL A 1 208 ? 8.496 -7.056 -31.273 1.00 83.44 208 VAL A C 1
ATOM 1527 O O . VAL A 1 208 ? 7.795 -6.677 -30.338 1.00 83.44 208 VAL A O 1
ATOM 1530 N N . PHE A 1 209 ? 8.514 -6.457 -32.461 1.00 80.44 209 PHE A N 1
ATOM 1531 C CA . PHE A 1 209 ? 7.641 -5.350 -32.841 1.00 80.44 209 PHE A CA 1
ATOM 1532 C C . PHE A 1 209 ? 6.767 -5.819 -34.010 1.00 80.44 209 PHE A C 1
ATOM 1534 O O . PHE A 1 209 ? 7.295 -6.260 -35.026 1.00 80.44 209 PHE A O 1
ATOM 1541 N N . ASP A 1 210 ? 5.445 -5.759 -33.850 1.00 76.06 210 ASP A N 1
ATOM 1542 C CA . ASP A 1 210 ? 4.445 -6.322 -34.782 1.00 76.06 210 ASP A CA 1
ATOM 1543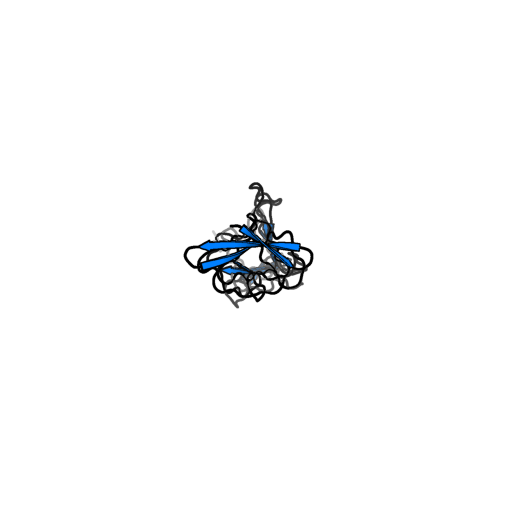 C C . ASP A 1 210 ? 4.152 -5.413 -36.003 1.00 76.06 210 ASP A C 1
ATOM 1545 O O . ASP A 1 210 ? 3.222 -5.626 -36.772 1.00 76.06 210 ASP A O 1
ATOM 1549 N N . SER A 1 211 ? 4.943 -4.353 -36.193 1.00 71.06 211 SER A N 1
ATOM 1550 C CA . SER A 1 211 ? 4.794 -3.379 -37.279 1.00 71.06 211 SER A CA 1
ATOM 1551 C C . SER A 1 211 ? 6.153 -2.932 -37.821 1.00 71.06 211 SER A C 1
ATOM 1553 O O . SER A 1 211 ? 7.200 -3.288 -37.280 1.00 71.06 211 SER A O 1
ATOM 1555 N N . ALA A 1 212 ? 6.151 -2.141 -38.901 1.00 63.25 212 ALA A N 1
ATOM 1556 C CA . ALA A 1 212 ? 7.373 -1.719 -39.583 1.00 63.25 212 ALA A CA 1
ATOM 1557 C C . ALA A 1 212 ? 8.405 -1.099 -38.618 1.00 63.25 212 ALA A C 1
ATOM 1559 O O . ALA A 1 212 ? 8.133 -0.114 -37.935 1.00 63.25 212 ALA A O 1
ATOM 1560 N N . PHE A 1 213 ? 9.617 -1.668 -38.622 1.00 67.38 213 PHE A N 1
ATOM 1561 C CA . PHE A 1 213 ? 10.793 -1.179 -37.888 1.00 67.38 213 PHE A CA 1
ATOM 1562 C C . PHE A 1 213 ? 11.193 0.252 -38.293 1.00 67.38 213 PHE A C 1
ATOM 1564 O O . PHE A 1 213 ? 11.756 0.997 -37.493 1.00 67.38 213 PHE A O 1
ATOM 1571 N N . PHE A 1 214 ? 10.863 0.642 -39.527 1.00 62.62 214 PHE A N 1
ATOM 1572 C CA . PHE A 1 214 ? 11.094 1.965 -40.091 1.00 62.62 214 PHE A CA 1
ATOM 1573 C C . PHE A 1 214 ? 9.746 2.560 -40.489 1.00 62.62 214 PHE A C 1
ATOM 1575 O O . PHE A 1 214 ? 9.097 2.068 -41.411 1.00 62.62 214 PHE A O 1
ATOM 1582 N N . SER A 1 215 ? 9.316 3.612 -39.798 1.00 58.72 215 SER A N 1
ATOM 1583 C CA . SER A 1 215 ? 8.176 4.399 -40.258 1.00 58.72 215 SER A CA 1
ATOM 1584 C C . SER A 1 215 ? 8.666 5.454 -41.247 1.00 58.72 215 SER A C 1
ATOM 1586 O O . SER A 1 215 ? 9.618 6.181 -40.950 1.00 58.72 215 SER A O 1
ATOM 1588 N N . ALA A 1 216 ? 8.032 5.535 -42.420 1.00 56.00 216 ALA A N 1
ATOM 1589 C CA . ALA A 1 216 ? 8.385 6.490 -43.476 1.00 56.00 216 ALA A CA 1
ATOM 1590 C C . ALA A 1 216 ? 8.193 7.959 -43.048 1.00 56.00 216 ALA A C 1
ATOM 1592 O O . ALA A 1 216 ? 8.807 8.853 -43.621 1.00 56.00 216 ALA A O 1
ATOM 1593 N N . ASP A 1 217 ? 7.381 8.201 -42.015 1.00 63.81 217 ASP A N 1
ATOM 1594 C CA . ASP A 1 217 ? 7.165 9.516 -41.401 1.00 63.81 217 ASP A CA 1
ATOM 1595 C C . ASP A 1 217 ? 8.242 9.898 -40.361 1.00 63.81 217 ASP A C 1
ATOM 1597 O O . ASP A 1 217 ? 8.178 10.971 -39.763 1.00 63.81 217 ASP A O 1
ATOM 1601 N N . GLY A 1 218 ? 9.239 9.034 -40.125 1.00 60.38 218 GLY A N 1
ATOM 1602 C CA . GLY A 1 218 ? 10.315 9.290 -39.171 1.00 60.38 218 GLY A CA 1
ATOM 1603 C C . GLY A 1 218 ? 9.948 9.078 -37.697 1.00 60.38 218 GLY A C 1
ATOM 1604 O O . GLY A 1 218 ? 10.747 9.464 -36.840 1.00 60.38 218 GLY A O 1
ATOM 1605 N N . ASN A 1 219 ? 8.809 8.446 -37.391 1.00 67.62 219 ASN A N 1
ATOM 1606 C CA . ASN A 1 219 ? 8.376 8.108 -36.025 1.00 67.62 219 ASN A CA 1
ATOM 1607 C C . ASN A 1 219 ? 8.699 6.657 -35.601 1.00 67.62 219 ASN A C 1
ATOM 1609 O O . ASN A 1 219 ? 8.272 6.212 -34.539 1.00 67.62 219 ASN A O 1
ATOM 1613 N N . GLY A 1 220 ? 9.446 5.908 -36.424 1.00 68.38 220 GLY A N 1
ATOM 1614 C CA . GLY A 1 220 ? 9.894 4.544 -36.106 1.00 68.38 220 GLY A CA 1
ATOM 1615 C C . GLY A 1 220 ? 11.021 4.494 -35.066 1.00 68.38 220 GLY A C 1
ATOM 1616 O O . GLY A 1 220 ? 11.505 5.526 -34.593 1.00 68.38 220 GLY A O 1
ATOM 1617 N N . ILE A 1 221 ? 11.485 3.286 -34.734 1.00 75.75 221 ILE A N 1
ATOM 1618 C CA . ILE A 1 221 ? 12.613 3.096 -33.811 1.00 75.75 221 ILE A CA 1
ATOM 1619 C C . ILE A 1 221 ? 13.886 3.624 -34.481 1.00 75.75 221 ILE A C 1
ATOM 1621 O O . ILE A 1 221 ? 14.402 3.035 -35.428 1.00 75.75 221 ILE A O 1
ATOM 1625 N N . LYS A 1 222 ? 14.395 4.759 -33.992 1.00 70.94 222 LYS A N 1
ATOM 1626 C CA . LYS A 1 222 ? 15.668 5.326 -34.444 1.00 70.94 222 LYS A CA 1
ATOM 1627 C C . LYS A 1 222 ? 16.804 4.686 -33.667 1.00 70.94 222 LYS A C 1
ATOM 1629 O O . LYS A 1 222 ? 16.827 4.741 -32.439 1.00 70.94 222 LYS A O 1
ATOM 1634 N N . PHE A 1 223 ? 17.766 4.132 -34.387 1.00 74.25 223 PHE A N 1
ATOM 1635 C CA . PHE A 1 223 ? 19.043 3.772 -33.797 1.00 74.25 223 PHE A CA 1
ATOM 1636 C C . PHE A 1 223 ? 19.956 4.995 -33.773 1.00 74.25 223 PHE A C 1
ATOM 1638 O O . PHE A 1 223 ? 19.947 5.808 -34.700 1.00 74.25 223 PHE A O 1
ATOM 1645 N N . SER A 1 224 ? 20.731 5.134 -32.703 1.00 69.38 224 SER A N 1
ATOM 1646 C CA . SER A 1 224 ? 21.716 6.207 -32.599 1.00 69.38 224 SER A CA 1
ATOM 1647 C C . SER A 1 224 ? 22.805 6.030 -33.676 1.00 69.38 224 SER A C 1
ATOM 1649 O O . SER A 1 224 ? 23.124 4.881 -33.999 1.00 69.38 224 SER A O 1
ATOM 1651 N N . PRO A 1 225 ? 23.388 7.106 -34.246 1.00 68.06 225 PRO A N 1
ATOM 1652 C CA . PRO A 1 225 ? 24.402 7.012 -35.308 1.00 68.06 225 PRO A CA 1
ATOM 1653 C C . PRO A 1 225 ? 25.655 6.206 -34.932 1.00 68.06 225 PRO A C 1
ATOM 1655 O O . PRO A 1 225 ? 26.399 5.775 -35.806 1.00 68.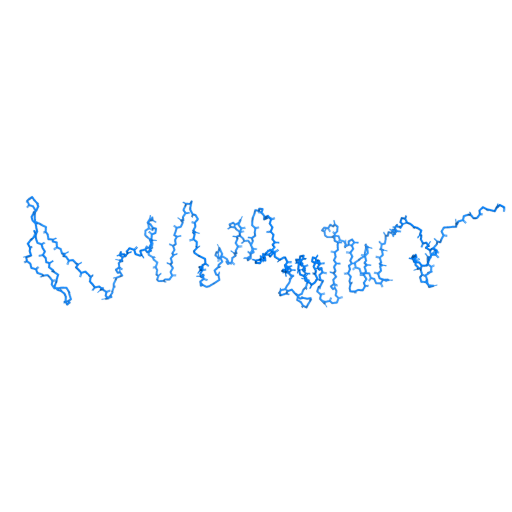06 225 PRO A O 1
ATOM 1658 N N . ASP A 1 226 ? 25.888 6.012 -33.636 1.00 76.75 226 ASP A N 1
ATOM 1659 C CA . ASP A 1 226 ? 26.974 5.234 -33.037 1.00 76.75 226 ASP A CA 1
ATOM 1660 C C . ASP A 1 226 ? 26.591 3.770 -32.734 1.00 76.75 226 ASP A C 1
ATOM 1662 O O . ASP A 1 226 ? 27.371 3.033 -32.134 1.00 76.75 226 ASP A O 1
ATOM 1666 N N . SER A 1 227 ? 25.409 3.314 -33.155 1.00 74.75 227 SER A N 1
ATOM 1667 C CA . SER A 1 227 ? 24.971 1.928 -32.964 1.00 74.75 227 SER A CA 1
ATOM 1668 C C . SER A 1 227 ? 25.792 0.977 -33.841 1.00 74.75 227 SER A C 1
ATOM 1670 O O . SER A 1 227 ? 25.657 0.968 -35.061 1.00 74.75 227 SER A O 1
ATOM 1672 N N . THR A 1 228 ? 26.624 0.134 -33.226 1.00 69.25 228 THR A N 1
ATOM 1673 C CA . THR A 1 228 ? 27.614 -0.696 -33.942 1.00 69.25 228 THR A CA 1
ATOM 1674 C C . THR A 1 228 ? 27.145 -2.109 -34.310 1.00 69.25 228 THR A C 1
ATOM 1676 O O . THR A 1 228 ? 27.813 -2.778 -35.091 1.00 69.25 228 THR A O 1
ATOM 1679 N N . ASN A 1 229 ? 25.995 -2.563 -33.795 1.00 69.75 229 ASN A N 1
ATOM 1680 C CA . ASN A 1 229 ? 25.504 -3.945 -33.939 1.00 69.75 229 ASN A CA 1
ATOM 1681 C C . ASN A 1 229 ? 24.124 -4.038 -34.618 1.00 69.75 229 ASN A C 1
ATOM 1683 O O . ASN A 1 229 ? 23.287 -4.856 -34.235 1.00 69.75 229 ASN A O 1
ATOM 1687 N N . ILE A 1 230 ? 23.856 -3.196 -35.618 1.00 73.62 230 ILE A N 1
ATOM 1688 C CA . ILE A 1 230 ? 22.630 -3.294 -36.421 1.00 73.62 230 ILE A CA 1
ATOM 1689 C C . ILE A 1 230 ? 22.899 -4.218 -37.609 1.00 73.62 230 ILE A C 1
ATOM 1691 O O . ILE A 1 230 ? 23.503 -3.810 -38.598 1.00 73.62 230 ILE A O 1
ATOM 1695 N N . VAL A 1 231 ? 22.432 -5.464 -37.530 1.00 69.12 231 VAL A N 1
ATOM 1696 C CA . VAL A 1 231 ? 22.429 -6.381 -38.677 1.00 69.12 231 VAL A CA 1
ATOM 1697 C C . VAL A 1 231 ? 21.053 -6.315 -39.329 1.00 69.12 231 VAL A C 1
ATOM 1699 O O . VAL A 1 231 ? 20.112 -6.969 -38.884 1.00 69.12 231 VAL A O 1
ATOM 1702 N N . ALA A 1 232 ? 20.915 -5.509 -40.382 1.00 65.12 232 ALA A N 1
ATOM 1703 C CA . ALA A 1 232 ? 19.758 -5.623 -41.260 1.00 65.12 232 ALA A CA 1
ATOM 1704 C C . ALA A 1 232 ? 19.900 -6.934 -42.044 1.00 65.12 232 ALA A C 1
ATOM 1706 O O . ALA A 1 232 ? 20.876 -7.116 -42.774 1.00 65.12 232 ALA A O 1
ATOM 1707 N N . GLY A 1 233 ? 18.956 -7.865 -41.879 1.00 61.41 233 GLY A N 1
ATOM 1708 C CA . GLY A 1 233 ? 18.871 -9.021 -42.767 1.00 61.41 233 GLY A CA 1
ATOM 1709 C C . GLY A 1 233 ? 18.800 -8.516 -44.206 1.00 61.41 233 GLY A C 1
ATOM 1710 O O . GLY A 1 233 ? 17.951 -7.682 -44.515 1.00 61.41 233 GLY A O 1
ATOM 1711 N N . VAL A 1 234 ? 19.735 -8.954 -45.052 1.00 58.41 234 VAL A N 1
ATOM 1712 C CA . VAL A 1 234 ? 19.804 -8.574 -46.468 1.00 58.41 234 VAL A CA 1
ATOM 1713 C C . VAL A 1 234 ? 18.423 -8.786 -47.087 1.00 58.41 234 VAL A C 1
ATOM 1715 O O . VAL A 1 234 ? 17.971 -9.923 -47.182 1.00 58.41 234 VAL A O 1
ATOM 1718 N N . ILE A 1 235 ? 17.749 -7.708 -47.498 1.00 59.66 235 ILE A N 1
ATOM 1719 C CA . ILE A 1 235 ? 16.619 -7.810 -48.424 1.00 59.66 235 ILE A CA 1
ATOM 1720 C C . ILE A 1 235 ? 17.260 -8.237 -49.744 1.00 59.66 235 ILE A C 1
ATOM 1722 O O . ILE A 1 235 ? 18.043 -7.451 -50.289 1.00 59.66 235 ILE A O 1
ATOM 1726 N N . PRO A 1 236 ? 17.024 -9.457 -50.260 1.00 55.53 236 PRO A N 1
ATOM 1727 C CA . PRO A 1 236 ? 17.529 -9.807 -51.572 1.00 55.53 236 PRO A CA 1
ATOM 1728 C C . PRO A 1 236 ? 16.826 -8.872 -52.553 1.00 55.53 236 PRO A C 1
ATOM 1730 O O . PRO A 1 236 ? 15.630 -9.011 -52.803 1.00 55.53 236 PRO A O 1
ATOM 1733 N N . TYR A 1 237 ? 17.545 -7.883 -53.078 1.00 59.03 237 TYR A N 1
ATOM 1734 C CA . TYR A 1 237 ? 17.101 -7.215 -54.288 1.00 59.03 237 TYR A CA 1
ATOM 1735 C C . TYR A 1 237 ? 17.115 -8.289 -55.371 1.00 59.03 237 TYR A C 1
ATOM 1737 O O . TYR A 1 237 ? 18.178 -8.733 -55.806 1.00 59.03 237 TYR A O 1
ATOM 1745 N N . GLY A 1 238 ? 15.929 -8.757 -55.759 1.00 56.78 238 GLY A N 1
ATOM 1746 C CA . GLY A 1 238 ? 15.773 -9.461 -57.018 1.00 56.78 238 GLY A CA 1
ATOM 1747 C C . GLY A 1 238 ? 16.232 -8.508 -58.113 1.00 56.78 238 GLY A C 1
ATOM 1748 O O . GLY A 1 238 ? 15.577 -7.498 -58.357 1.00 56.78 238 GLY A O 1
ATOM 1749 N N . LEU A 1 239 ? 17.390 -8.790 -58.706 1.00 51.53 239 LEU A N 1
ATOM 1750 C CA . LEU A 1 239 ? 17.814 -8.165 -59.950 1.00 51.53 239 LEU A CA 1
ATOM 1751 C C . LEU A 1 239 ? 16.815 -8.612 -61.023 1.00 51.53 239 LEU A C 1
ATOM 1753 O O . LEU A 1 239 ? 16.858 -9.760 -61.465 1.00 51.53 239 LEU A O 1
ATOM 1757 N N . GLY A 1 240 ? 15.874 -7.726 -61.343 1.00 50.88 240 GLY A N 1
ATOM 1758 C CA . GLY A 1 240 ? 15.097 -7.754 -62.579 1.00 50.88 240 GLY A CA 1
ATOM 1759 C C . GLY A 1 240 ? 15.768 -6.880 -63.622 1.00 50.88 240 GLY A C 1
ATOM 1760 O O . GLY A 1 240 ? 16.302 -5.820 -63.221 1.00 50.88 240 GLY A O 1
#

Radius of gyration: 39.47 Å; chains: 1; bounding box: 78×33×133 Å

Foldseek 3Di:
DDFPAFDDDPPDTWTWDWDDDPPDIDTDTDPPDDDDDDDDDDDDDDVVDDDDDDDDDDDDPPDDPPPPDDPPDDDDDDPDDDDPDLPEDDPVSAHEDQDPDDPDNYDYDDDDPDDDDDDDPPQQADWDKDAPADPPDLCGAWMWIQGDQNHVVGGDIDGGGHPDPLTWDFACDDPPDAGCWIGDPQAIEGPDSDPDPHNYHYPDDDDDDPDDQDDPVRPHDDDDPPDDDDDDDDPPPPPD

Sequence (240 aa):
MNLIGSIKIYKREIPILLYKRGTWYHLIFVLVQKKYETGSTPNFYNPNLQIRVQGTNTYLPADVITVATFAGSSISFVPSVYFPGSGIWNTAGNVGIGTTAPTQQLALGGTVGGFGMSTADGSDNAILQISGGGAAANTRGAYINLYGNEYSPAGWLDLIPGNAGTSIIRFLNRAGSAAAMVVNDTNVGIGTASPTLGKLQIASGNAVFDSAFFSADGNGIKFSPDSTNIVAGVIPYGLG